Protein AF-A0A510UJC0-F1 (afdb_monomer)

Sequence (262 aa):
MSFSSSGVFESIWSYRDKVKHSLMNKYAKHLGIGLQWTKEELEEAEFHGAVLEGFGKSAWQMYEIAKARIDYIGWELCVDGSPLEGDETYGFEFNGVRYLSVQACIDHHVKALSLDKLLLETIVELVGSDRLAYGLRIAELNRDISNKERNAIIDEIQKQEQDRVDILEESQLENNDVVLPLVSIVMPEATVQPEAIEWAIEHQCADLETLMHMEDAFFDAFEHLGGPTAFALFDGLQWYLTARQDPKWREEKDLNDEFWYE

Organism: Aliivibrio fischeri (NCBI:txid668)

Solvent-accessible surface area (backbone atoms only — not comparable to full-atom values): 15212 Å² total; per-residue (Å²): 134,85,80,81,90,72,91,71,92,72,45,75,57,56,50,51,51,51,52,42,51,51,44,46,62,73,33,16,58,36,47,24,46,66,74,75,41,56,69,64,59,39,70,70,47,87,49,76,55,80,70,42,39,53,41,51,76,38,47,60,61,46,20,53,55,37,47,58,67,52,68,58,79,76,82,86,52,60,60,97,84,41,75,58,83,75,80,82,82,81,58,31,77,55,95,94,41,80,29,83,30,67,66,53,45,51,54,35,48,26,57,19,70,57,35,42,57,68,60,35,54,53,41,26,70,74,67,32,74,92,40,38,70,59,28,49,52,54,25,66,78,46,48,89,61,52,75,68,54,48,50,52,53,51,53,51,52,52,49,54,54,49,55,52,50,51,51,51,55,50,52,53,50,59,71,47,68,76,65,68,94,54,66,65,50,81,50,99,90,41,55,26,48,35,71,47,51,49,51,29,52,78,67,69,42,78,38,54,70,54,45,66,75,38,44,68,63,49,50,64,75,35,50,89,69,36,70,76,51,39,52,47,38,51,52,10,39,48,54,48,34,54,50,54,70,39,69,68,46,34,77,75,68,44,91,50,59,80,68,73,76,118

Nearest PDB structures (foldseek):
  7ew4-assembly1_R  TM=2.502E-01  e=4.751E+00  Homo sapiens
  8fhc-assembly1_A  TM=1.468E-01  e=8.538E+00  gamma proteobacterium HdN1

Radius of gyration: 31.19 Å; Cα contacts (8 Å, |Δi|>4): 208; chains: 1; bounding box: 77×59×70 Å

Mean predicted aligned error: 15.0 Å

pLDDT: mean 86.31, std 12.71, range [29.89, 97.56]

Secondary structure (DSSP, 8-state):
------S----HHHHHHHHHHHHHHHHHHHHHHHHH--HHHHHH----SHHHHHHHHHHHHHHHHHHHHHSPPPPPPEETTEEPPP---S-EEETTEEESSHHHHHHHHHHHHT--HHHHHHHHHHH-GGGHHHHHHHHHH-TT--HHHHHHHHHHHHHHHHHHHHHHHHHHHHHTTT------EE-SS-EE-HHHHHHHHHTT--SHHHHHHTHHHHHHHTGGG-HHHHHHHHHHHHHHHHHHTSHHHHHHH-TTGGGG--

Structure (mmCIF, N/CA/C/O backbone):
data_AF-A0A510UJC0-F1
#
_entry.id   AF-A0A510UJC0-F1
#
loop_
_atom_site.group_PDB
_atom_site.id
_atom_site.type_symbol
_atom_site.label_atom_id
_atom_site.label_alt_id
_atom_site.label_comp_id
_atom_site.label_asym_id
_atom_site.label_entity_id
_atom_site.label_seq_id
_atom_site.pdbx_PDB_ins_code
_atom_site.Cartn_x
_atom_site.Cartn_y
_atom_site.Cartn_z
_atom_site.occupancy
_atom_site.B_iso_or_equiv
_atom_site.auth_seq_id
_atom_site.auth_comp_id
_atom_site.auth_asym_id
_atom_site.auth_atom_id
_atom_site.pdbx_PDB_model_num
ATOM 1 N N . MET A 1 1 ? 28.550 -29.612 -8.635 1.00 34.97 1 MET A N 1
ATOM 2 C CA . MET A 1 1 ? 27.964 -28.369 -8.093 1.00 34.97 1 MET A CA 1
ATOM 3 C C . MET A 1 1 ? 27.029 -28.791 -6.979 1.00 34.97 1 MET A C 1
ATOM 5 O O . MET A 1 1 ? 26.127 -29.570 -7.246 1.00 34.97 1 MET A O 1
ATOM 9 N N . SER A 1 2 ? 27.333 -28.417 -5.738 1.00 29.89 2 SER A N 1
ATOM 10 C CA . SER A 1 2 ? 26.523 -28.782 -4.574 1.00 29.89 2 SER A CA 1
ATOM 11 C C . SER A 1 2 ? 25.448 -27.720 -4.399 1.00 29.89 2 SER A C 1
ATOM 13 O O . SER A 1 2 ? 25.777 -26.579 -4.085 1.00 29.89 2 SER A O 1
ATOM 15 N N . PHE A 1 3 ? 24.188 -28.076 -4.637 1.00 38.97 3 PHE A N 1
ATOM 16 C CA . PHE A 1 3 ? 23.058 -27.240 -4.250 1.00 38.97 3 PHE A CA 1
ATOM 17 C C . PHE A 1 3 ? 22.841 -27.443 -2.751 1.00 38.97 3 PHE A C 1
ATOM 19 O O . PHE A 1 3 ? 22.411 -28.512 -2.323 1.00 38.97 3 PHE A O 1
ATOM 26 N N . SER A 1 4 ? 23.225 -26.456 -1.943 1.00 41.88 4 SER A N 1
ATOM 27 C CA . SER A 1 4 ? 22.969 -26.472 -0.503 1.00 41.88 4 SER A CA 1
ATOM 28 C C . SER A 1 4 ? 21.461 -26.423 -0.256 1.00 41.88 4 SER A C 1
ATOM 30 O O . SER A 1 4 ? 20.805 -25.441 -0.596 1.00 41.88 4 SER A O 1
ATOM 32 N N . SER A 1 5 ? 20.921 -27.497 0.318 1.00 49.41 5 SER A N 1
ATOM 33 C CA . SER A 1 5 ? 19.529 -27.600 0.742 1.00 49.41 5 SER A CA 1
ATOM 34 C C . SER A 1 5 ? 19.322 -26.845 2.056 1.00 49.41 5 SER A C 1
ATOM 36 O O . SER A 1 5 ? 19.546 -27.391 3.137 1.00 49.41 5 SER A O 1
ATOM 38 N N . SER A 1 6 ? 18.870 -25.601 1.960 1.00 43.28 6 SER A N 1
ATOM 39 C CA . SER A 1 6 ? 18.252 -24.884 3.076 1.00 43.28 6 SER A CA 1
ATOM 40 C C . SER A 1 6 ? 16.809 -24.607 2.670 1.00 43.28 6 SER A C 1
ATOM 42 O O . SER A 1 6 ? 16.561 -23.898 1.699 1.00 43.28 6 SER A O 1
ATOM 44 N N . GLY A 1 7 ? 15.879 -25.295 3.331 1.00 46.31 7 GLY A N 1
ATOM 45 C CA . GLY A 1 7 ? 14.505 -25.482 2.882 1.00 46.31 7 GLY A CA 1
ATOM 46 C C . GLY A 1 7 ? 13.651 -24.217 2.856 1.00 46.31 7 GLY A C 1
ATOM 47 O O . GLY A 1 7 ? 13.444 -23.590 3.884 1.00 46.31 7 GLY A O 1
ATOM 48 N N . VAL A 1 8 ? 13.104 -23.938 1.676 1.00 45.00 8 VAL A N 1
ATOM 49 C CA . VAL A 1 8 ? 11.668 -23.863 1.358 1.00 45.00 8 VAL A CA 1
ATOM 50 C C . VAL A 1 8 ? 11.586 -24.443 -0.057 1.00 45.00 8 VAL A C 1
ATOM 52 O O . VAL A 1 8 ? 12.421 -24.099 -0.893 1.00 45.00 8 VAL A O 1
ATOM 55 N N . PHE A 1 9 ? 10.680 -25.382 -0.343 1.00 47.25 9 PHE A N 1
ATOM 56 C CA . PHE A 1 9 ? 10.499 -25.844 -1.723 1.00 47.25 9 PHE A CA 1
ATOM 57 C C . PHE A 1 9 ? 9.919 -24.685 -2.543 1.00 47.25 9 PHE A C 1
ATOM 59 O O . PHE A 1 9 ? 8.714 -24.461 -2.554 1.00 47.25 9 PHE A O 1
ATOM 66 N N . GLU A 1 10 ? 10.787 -23.914 -3.193 1.00 69.81 10 GLU A N 1
ATOM 67 C CA . GLU A 1 10 ? 10.382 -22.904 -4.165 1.00 69.81 10 GLU A CA 1
ATOM 68 C C . GLU A 1 10 ? 9.822 -23.641 -5.380 1.00 69.81 10 GLU A C 1
ATOM 70 O O . GLU A 1 10 ? 10.555 -24.312 -6.109 1.00 69.81 10 GLU A O 1
ATOM 75 N N . SER A 1 11 ? 8.503 -23.579 -5.568 1.00 79.75 11 SER A N 1
ATOM 76 C CA . SER A 1 11 ? 7.864 -24.129 -6.761 1.00 79.75 11 SER A CA 1
ATOM 77 C C . SER A 1 11 ? 8.406 -23.431 -8.016 1.00 79.75 11 SER A C 1
ATOM 79 O O . SER A 1 11 ? 8.873 -22.289 -7.968 1.00 79.75 11 SER A O 1
ATOM 81 N N . ILE A 1 12 ? 8.314 -24.088 -9.175 1.00 81.44 12 ILE A N 1
ATOM 82 C CA . ILE A 1 12 ? 8.678 -23.457 -10.457 1.00 81.44 12 ILE A CA 1
ATOM 83 C C . ILE A 1 12 ? 7.868 -22.172 -10.718 1.00 81.44 12 ILE A C 1
ATOM 85 O O . ILE A 1 12 ? 8.364 -21.235 -11.345 1.00 81.44 12 ILE A O 1
ATOM 89 N N . TRP A 1 13 ? 6.663 -22.089 -10.152 1.00 81.69 13 TRP A N 1
ATOM 90 C CA . TRP A 1 13 ? 5.803 -20.906 -10.154 1.00 81.69 13 TRP A CA 1
ATOM 91 C C . TRP A 1 13 ? 6.344 -19.789 -9.265 1.00 81.69 13 TRP A C 1
ATOM 93 O O . TRP A 1 13 ? 6.501 -18.669 -9.744 1.00 81.69 13 TRP A O 1
ATOM 103 N N . SER A 1 14 ? 6.798 -20.111 -8.051 1.00 79.00 14 SER A N 1
ATOM 104 C CA . SER A 1 14 ? 7.518 -19.158 -7.199 1.00 79.00 14 SER A CA 1
ATOM 105 C C . SER A 1 14 ? 8.773 -18.610 -7.893 1.00 79.00 14 SER A C 1
ATOM 107 O O . SER A 1 14 ? 9.061 -17.415 -7.820 1.00 79.00 14 SER A O 1
ATOM 109 N N . TYR A 1 15 ? 9.500 -19.449 -8.641 1.00 84.00 15 TYR A N 1
ATOM 110 C CA . TYR A 1 15 ? 10.648 -18.989 -9.425 1.00 84.00 15 TYR A CA 1
ATOM 111 C C . TYR A 1 15 ? 10.243 -18.032 -10.557 1.00 84.00 15 TYR A C 1
ATOM 113 O O . TYR A 1 15 ? 10.906 -17.014 -10.767 1.00 84.00 15 TYR A O 1
ATOM 121 N N . ARG A 1 16 ? 9.134 -18.307 -11.259 1.00 82.94 16 ARG A N 1
ATOM 122 C CA . ARG A 1 16 ? 8.569 -17.405 -12.279 1.00 82.94 16 ARG A CA 1
ATOM 123 C C . ARG A 1 16 ? 8.247 -16.033 -11.684 1.00 82.94 16 ARG A C 1
ATOM 125 O O . ARG A 1 16 ? 8.650 -15.016 -12.251 1.00 82.94 16 ARG A O 1
ATOM 132 N N . ASP A 1 17 ? 7.614 -15.999 -10.517 1.00 82.25 17 ASP A N 1
ATOM 133 C CA . ASP A 1 17 ? 7.259 -14.748 -9.842 1.00 82.25 17 ASP A CA 1
ATOM 134 C C . ASP A 1 17 ? 8.501 -13.979 -9.382 1.00 82.25 17 ASP A C 1
ATOM 136 O O . ASP A 1 17 ? 8.583 -12.759 -9.540 1.00 82.25 17 ASP A O 1
ATOM 140 N N . LYS A 1 18 ? 9.533 -14.684 -8.903 1.00 85.44 18 LYS A N 1
ATOM 141 C CA . LYS A 1 18 ? 10.835 -14.081 -8.580 1.00 85.44 18 LYS A CA 1
ATOM 142 C C . LYS A 1 18 ? 11.526 -13.476 -9.794 1.00 85.44 18 LYS A C 1
ATOM 144 O O . LYS A 1 18 ? 12.131 -12.407 -9.674 1.00 85.44 18 LYS A O 1
ATOM 149 N N . VAL A 1 19 ? 11.451 -14.126 -10.957 1.00 88.81 19 VAL A N 1
ATOM 150 C CA . VAL A 1 19 ? 11.990 -13.582 -12.214 1.00 88.81 19 VAL A CA 1
ATOM 151 C C . VAL A 1 19 ? 11.233 -12.314 -12.594 1.00 88.81 19 VAL A C 1
ATOM 153 O O . VAL A 1 19 ? 11.868 -11.288 -12.849 1.00 88.81 19 VAL A O 1
ATOM 156 N N . LYS A 1 20 ? 9.896 -12.344 -12.559 1.00 88.50 20 LYS A N 1
ATOM 157 C CA . LYS A 1 20 ? 9.059 -11.175 -12.856 1.00 88.50 20 LYS A CA 1
ATOM 158 C C . LYS A 1 20 ? 9.359 -10.013 -11.910 1.00 88.50 20 LYS A C 1
ATOM 160 O O . LYS A 1 20 ? 9.651 -8.912 -12.370 1.00 88.50 20 LYS A O 1
ATOM 165 N N . HIS A 1 21 ? 9.427 -10.272 -10.607 1.00 88.81 21 HIS A N 1
ATOM 166 C CA . HIS A 1 21 ? 9.802 -9.268 -9.614 1.00 88.81 21 HIS A CA 1
ATOM 167 C C . HIS A 1 21 ? 11.222 -8.719 -9.835 1.00 88.81 21 HIS A C 1
ATOM 169 O O . HIS A 1 21 ? 11.453 -7.512 -9.762 1.00 88.81 21 HIS A O 1
ATOM 175 N N . SER A 1 22 ? 12.181 -9.579 -10.183 1.00 90.69 22 SER A N 1
ATOM 176 C CA . SER A 1 22 ? 13.547 -9.150 -10.506 1.00 90.69 22 SER A CA 1
ATOM 177 C C . SER A 1 22 ? 13.586 -8.234 -11.733 1.00 90.69 22 SER A C 1
ATOM 179 O O . SER A 1 22 ? 14.343 -7.260 -11.753 1.00 90.69 22 SER A O 1
ATOM 181 N N . LEU A 1 23 ? 12.754 -8.504 -12.744 1.00 93.00 23 LEU A N 1
ATOM 182 C CA . LEU A 1 23 ? 12.605 -7.645 -13.920 1.00 93.00 23 LEU A CA 1
ATOM 183 C C . LEU A 1 23 ? 11.963 -6.303 -13.557 1.00 93.00 23 LEU A C 1
ATOM 185 O O . LEU A 1 23 ? 12.488 -5.267 -13.968 1.00 93.00 23 LEU A O 1
ATOM 189 N N . MET A 1 24 ? 10.910 -6.303 -12.735 1.00 92.12 24 MET A N 1
ATOM 190 C CA . MET A 1 24 ? 10.292 -5.078 -12.210 1.00 92.12 24 MET A CA 1
ATOM 191 C C . MET A 1 24 ? 11.319 -4.213 -11.484 1.00 92.12 24 MET A C 1
ATOM 193 O O . MET A 1 24 ? 11.506 -3.050 -11.829 1.00 92.12 24 MET A O 1
ATOM 197 N N . ASN A 1 25 ? 12.093 -4.794 -10.567 1.00 91.69 25 ASN A N 1
ATOM 198 C CA . ASN A 1 25 ? 13.145 -4.069 -9.858 1.00 91.69 25 ASN A CA 1
ATOM 199 C C . ASN A 1 25 ? 14.244 -3.562 -10.796 1.00 91.69 25 ASN A C 1
ATOM 201 O O . ASN A 1 25 ? 14.755 -2.454 -10.610 1.00 91.69 25 ASN A O 1
ATOM 205 N N . LYS A 1 26 ? 14.641 -4.349 -11.802 1.00 94.38 26 LYS A N 1
ATOM 206 C CA . LYS A 1 26 ? 15.657 -3.949 -12.785 1.00 94.38 26 LYS A CA 1
ATOM 207 C C . LYS A 1 26 ? 15.200 -2.757 -13.624 1.00 94.38 26 LYS A C 1
ATOM 209 O O . LYS A 1 26 ? 16.004 -1.862 -13.874 1.00 94.38 26 LYS A O 1
ATOM 214 N N . TYR A 1 27 ? 13.936 -2.741 -14.037 1.00 95.50 27 TYR A N 1
ATOM 215 C CA . TYR A 1 27 ? 13.375 -1.724 -14.927 1.00 95.50 27 TYR A CA 1
ATOM 216 C C . TYR A 1 27 ? 12.536 -0.655 -14.221 1.00 95.50 27 TYR A C 1
ATOM 218 O O . TYR A 1 27 ? 11.985 0.204 -14.901 1.00 95.50 27 TYR A O 1
ATOM 226 N N . ALA A 1 28 ? 12.503 -0.644 -12.885 1.00 95.00 28 ALA A N 1
ATOM 227 C CA . ALA A 1 28 ? 11.670 0.248 -12.078 1.00 95.00 28 ALA A CA 1
ATOM 228 C C . ALA A 1 28 ? 11.738 1.719 -12.517 1.00 95.00 28 ALA A C 1
ATOM 230 O O . ALA A 1 28 ? 10.709 2.362 -12.649 1.00 95.00 28 ALA A O 1
ATOM 231 N N . LYS A 1 29 ? 12.929 2.252 -12.826 1.00 94.19 29 LYS A N 1
ATOM 232 C CA . LYS A 1 29 ? 13.077 3.643 -13.298 1.00 94.19 29 LYS A CA 1
ATOM 233 C C . LYS A 1 29 ? 12.395 3.904 -14.643 1.00 94.19 29 LYS A C 1
ATOM 235 O O . LYS A 1 29 ? 11.809 4.960 -14.823 1.00 94.19 29 LYS A O 1
ATOM 240 N N . HIS A 1 30 ? 12.457 2.958 -15.578 1.00 95.19 30 HIS A N 1
ATOM 241 C CA . HIS A 1 30 ? 11.772 3.096 -16.865 1.00 95.19 30 HIS A CA 1
ATOM 242 C C . HIS A 1 30 ? 10.264 2.890 -16.714 1.00 95.19 30 HIS A C 1
ATOM 244 O O . HIS A 1 30 ? 9.495 3.566 -17.379 1.00 95.19 30 HIS A O 1
ATOM 250 N N . LEU A 1 31 ? 9.835 1.998 -15.816 1.00 94.25 31 LEU A N 1
ATOM 251 C CA . LEU A 1 31 ? 8.421 1.843 -15.472 1.00 94.25 31 LEU A CA 1
ATOM 252 C C . LEU A 1 31 ? 7.846 3.080 -14.781 1.00 94.25 31 LEU A C 1
ATOM 254 O O . LEU A 1 31 ? 6.707 3.445 -15.049 1.00 94.25 31 LEU A O 1
ATOM 258 N N . GLY A 1 32 ? 8.651 3.751 -13.954 1.00 92.31 32 GLY A N 1
ATOM 259 C CA . GLY A 1 32 ? 8.294 5.001 -13.289 1.00 92.31 32 GLY A CA 1
ATOM 260 C C . GLY A 1 32 ? 7.906 6.117 -14.254 1.00 92.31 32 GLY A C 1
ATOM 261 O O . GLY A 1 32 ? 7.084 6.949 -13.897 1.00 92.31 32 GLY A O 1
ATOM 262 N N . ILE A 1 33 ? 8.401 6.085 -15.496 1.00 93.75 33 ILE A N 1
ATOM 263 C CA . ILE A 1 33 ? 7.992 7.026 -16.547 1.00 93.75 33 ILE A CA 1
ATOM 264 C C . ILE A 1 33 ? 6.479 6.941 -16.767 1.00 93.75 33 ILE A C 1
ATOM 266 O O . ILE A 1 33 ? 5.812 7.962 -16.690 1.00 93.75 33 ILE A O 1
ATOM 270 N N . GLY A 1 34 ? 5.925 5.737 -16.940 1.00 90.88 34 GLY A N 1
ATOM 271 C CA . GLY A 1 34 ? 4.482 5.551 -17.131 1.00 90.88 34 GLY A CA 1
ATOM 272 C C . GLY A 1 34 ? 3.642 5.700 -15.859 1.00 90.88 34 GLY A C 1
ATOM 273 O O . GLY A 1 34 ? 2.420 5.680 -15.944 1.00 90.88 34 GLY A O 1
ATOM 274 N N . LEU A 1 35 ? 4.271 5.827 -14.685 1.00 90.38 35 LEU A N 1
ATOM 275 C CA . LEU A 1 35 ? 3.584 6.238 -13.454 1.00 90.38 35 LEU A CA 1
ATOM 276 C C . LEU A 1 35 ? 3.482 7.765 -13.337 1.00 90.38 35 LEU A C 1
ATOM 278 O O . LEU A 1 35 ? 2.615 8.261 -12.630 1.00 90.38 35 LEU A O 1
ATOM 282 N N . GLN A 1 36 ? 4.392 8.499 -13.978 1.00 89.06 36 GLN A N 1
ATOM 283 C CA . GLN A 1 36 ? 4.505 9.954 -13.858 1.00 89.06 36 GLN A CA 1
ATOM 284 C C . GLN A 1 36 ? 3.963 10.701 -15.074 1.00 89.06 36 GLN A C 1
ATOM 286 O O . GLN A 1 36 ? 3.627 11.873 -14.946 1.00 89.06 36 GLN A O 1
ATOM 291 N N . TRP A 1 37 ? 3.926 10.043 -16.229 1.00 90.88 37 TRP A N 1
ATOM 292 C CA . TRP A 1 37 ? 3.593 10.654 -17.502 1.00 90.88 37 TRP A CA 1
ATOM 293 C C . TRP A 1 37 ? 2.765 9.713 -18.367 1.00 90.88 37 TRP A C 1
ATOM 295 O O . TRP A 1 37 ? 3.035 8.512 -18.463 1.00 90.88 37 TRP A O 1
ATOM 305 N N . THR A 1 38 ? 1.819 10.296 -19.083 1.00 91.69 38 THR A N 1
ATOM 306 C CA . THR A 1 38 ? 1.253 9.729 -20.304 1.00 91.69 38 THR A CA 1
ATOM 307 C C . THR A 1 38 ? 2.186 9.969 -21.492 1.00 91.69 38 THR A C 1
ATOM 309 O O . THR A 1 38 ? 3.155 10.734 -21.420 1.00 91.69 38 THR A O 1
ATOM 312 N N . LYS A 1 39 ? 1.907 9.295 -22.611 1.00 91.94 39 LYS A N 1
ATOM 313 C CA . LYS A 1 39 ? 2.663 9.499 -23.848 1.00 91.94 39 LYS A CA 1
ATOM 314 C C . LYS A 1 39 ? 2.498 10.933 -24.347 1.00 91.94 39 LYS A C 1
ATOM 316 O O . LYS A 1 39 ? 3.478 11.572 -24.712 1.00 91.94 39 LYS A O 1
ATOM 321 N N . GLU A 1 40 ? 1.263 11.415 -24.323 1.00 89.81 40 GLU A N 1
ATOM 322 C CA . GLU A 1 40 ? 0.861 12.736 -24.786 1.00 89.81 40 GLU A CA 1
ATOM 323 C C . GLU A 1 40 ? 1.533 13.830 -23.948 1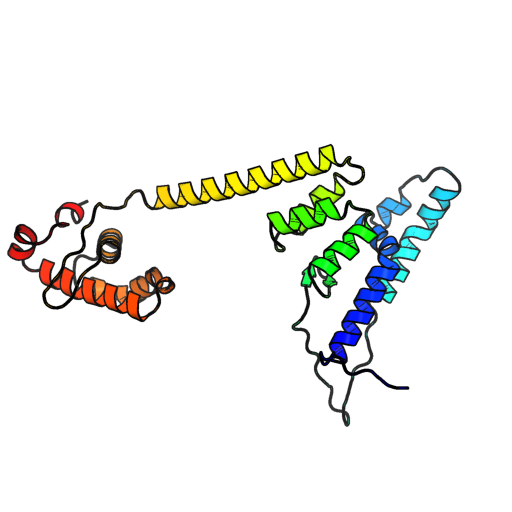.00 89.81 40 GLU A C 1
ATOM 325 O O . GLU A 1 40 ? 2.173 14.717 -24.505 1.00 89.81 40 GLU A O 1
ATOM 330 N N . GLU A 1 41 ? 1.505 13.713 -22.614 1.00 90.06 41 GLU A N 1
ATOM 331 C CA . GLU A 1 41 ? 2.173 14.672 -21.719 1.00 90.06 41 GLU A CA 1
ATOM 332 C C . GLU A 1 41 ? 3.689 14.745 -21.957 1.00 90.06 41 GLU A C 1
ATOM 334 O O . GLU A 1 41 ? 4.272 15.821 -21.853 1.00 90.06 41 GLU A O 1
ATOM 339 N N . LEU A 1 42 ? 4.347 13.626 -22.289 1.00 88.62 42 LEU A N 1
ATOM 340 C CA . LEU A 1 42 ? 5.778 13.617 -22.623 1.00 88.62 42 LEU A CA 1
ATOM 341 C C . LEU A 1 42 ? 6.082 14.245 -23.983 1.00 88.62 42 LEU A C 1
ATOM 343 O O . LEU A 1 42 ? 7.129 14.876 -24.129 1.00 88.62 42 LEU A O 1
ATOM 347 N N . GLU A 1 43 ? 5.214 14.040 -24.973 1.00 85.88 43 GLU A N 1
ATOM 348 C CA . GLU A 1 43 ? 5.364 14.610 -26.316 1.00 85.88 43 GLU A CA 1
ATOM 349 C C . GLU A 1 43 ? 5.126 16.126 -26.316 1.00 85.88 43 GLU A C 1
ATOM 351 O O . GLU A 1 43 ? 5.803 16.855 -27.043 1.00 85.88 43 GLU A O 1
ATOM 356 N N . GLU A 1 44 ? 4.204 16.601 -25.477 1.00 86.12 44 GLU A N 1
ATOM 357 C CA . GLU A 1 44 ? 3.885 18.023 -25.310 1.00 86.12 44 GLU A CA 1
ATOM 358 C C . GLU A 1 44 ? 4.839 18.751 -24.349 1.00 86.12 44 GLU A C 1
ATOM 360 O O . GLU A 1 44 ? 4.928 19.981 -24.370 1.00 86.12 44 GLU A O 1
ATOM 365 N N . ALA A 1 45 ? 5.579 18.020 -23.512 1.00 84.19 45 ALA A N 1
ATOM 366 C CA . ALA A 1 45 ? 6.536 18.610 -22.588 1.00 84.19 45 ALA A CA 1
ATOM 367 C C . ALA A 1 45 ? 7.736 19.233 -23.328 1.00 84.19 45 ALA A C 1
ATOM 369 O O . ALA A 1 45 ? 8.591 18.550 -23.898 1.00 84.19 45 ALA A O 1
ATOM 370 N N . GLU A 1 46 ? 7.858 20.561 -23.256 1.00 78.75 46 GLU A N 1
ATOM 371 C CA . GLU A 1 46 ? 9.010 21.287 -23.796 1.00 78.75 46 GLU A CA 1
ATOM 372 C C . GLU A 1 46 ? 10.244 21.137 -22.893 1.00 78.75 46 GLU A C 1
ATOM 374 O O . GLU A 1 46 ? 10.565 21.965 -22.030 1.00 78.75 46 GLU A O 1
ATOM 379 N N . PHE A 1 47 ? 10.985 20.058 -23.112 1.00 80.06 47 PHE A N 1
ATOM 380 C CA . PHE A 1 47 ? 12.259 19.822 -22.451 1.00 80.06 47 PHE A CA 1
ATOM 381 C C . PHE A 1 47 ? 13.379 20.671 -23.068 1.00 80.06 47 PHE A C 1
ATOM 383 O O . PHE A 1 47 ? 13.787 20.467 -24.211 1.00 80.06 47 PHE A O 1
ATOM 390 N N . HIS A 1 48 ? 13.927 21.604 -22.290 1.00 70.81 48 HIS A N 1
ATOM 391 C CA . HIS A 1 48 ? 14.980 22.508 -22.748 1.00 70.81 48 HIS A CA 1
ATOM 392 C C . HIS A 1 48 ? 16.381 21.993 -22.376 1.00 70.81 48 HIS A C 1
ATOM 394 O O . HIS A 1 48 ? 16.666 21.692 -21.219 1.00 70.81 48 HIS A O 1
ATOM 400 N N . GLY A 1 49 ? 17.290 21.953 -23.353 1.00 71.25 49 GLY A N 1
ATOM 401 C CA . GLY A 1 49 ? 18.684 21.534 -23.171 1.00 71.25 49 GLY A CA 1
ATOM 402 C C . GLY A 1 49 ? 18.947 20.086 -23.600 1.00 71.25 49 GLY A C 1
ATOM 403 O O . GLY A 1 49 ? 18.094 19.214 -23.471 1.00 71.25 49 GLY A O 1
ATOM 404 N N . ALA A 1 50 ? 20.162 19.823 -24.095 1.00 67.50 50 ALA A N 1
ATOM 405 C CA . ALA A 1 50 ? 20.506 18.591 -24.820 1.00 67.50 50 ALA A CA 1
ATOM 406 C C . ALA A 1 50 ? 20.213 17.278 -24.062 1.00 67.50 50 ALA A C 1
ATOM 408 O O . ALA A 1 50 ? 19.920 16.260 -24.683 1.00 67.50 50 ALA A O 1
ATOM 409 N N . VAL A 1 51 ? 20.288 17.291 -22.726 1.00 65.25 51 VAL A N 1
ATOM 410 C CA . VAL A 1 51 ? 20.013 16.112 -21.885 1.00 65.25 51 VAL A CA 1
ATOM 411 C C . VAL A 1 51 ? 18.510 15.867 -21.726 1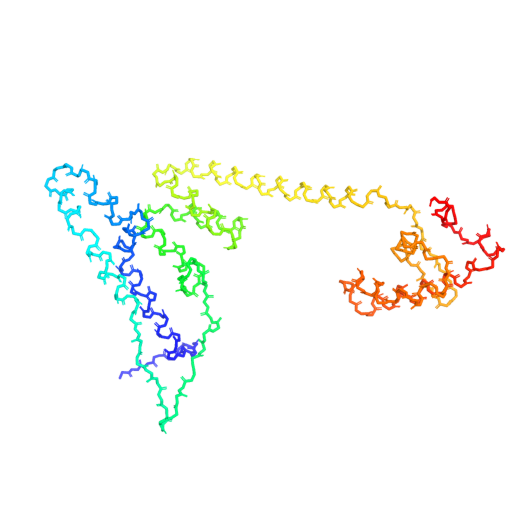.00 65.25 51 VAL A C 1
ATOM 413 O O . VAL A 1 51 ? 18.064 14.727 -21.826 1.00 65.25 51 VAL A O 1
ATOM 416 N N . LEU A 1 52 ? 17.723 16.924 -21.512 1.00 76.25 52 LEU A N 1
ATOM 417 C CA . LEU A 1 52 ? 16.280 16.812 -21.297 1.00 76.25 52 LEU A CA 1
ATOM 418 C C . LEU A 1 52 ? 15.541 16.568 -22.622 1.00 76.25 52 LEU A C 1
ATOM 420 O O . LEU A 1 52 ? 14.594 15.789 -22.667 1.00 76.25 52 LEU A O 1
ATOM 424 N N . GLU A 1 53 ? 16.026 17.138 -23.726 1.00 75.88 53 GLU A N 1
ATOM 425 C CA . GLU A 1 53 ? 15.472 16.892 -25.062 1.00 75.88 53 GLU A CA 1
ATOM 426 C C . GLU A 1 53 ? 15.652 15.422 -25.494 1.00 75.88 53 GLU A C 1
ATOM 428 O O . GLU A 1 53 ? 14.771 14.822 -26.113 1.00 75.88 53 GLU A O 1
ATOM 433 N N . GLY A 1 54 ? 16.785 14.807 -25.132 1.00 77.94 54 GLY A N 1
ATOM 434 C CA . GLY A 1 54 ? 17.022 13.377 -25.345 1.00 77.94 54 GLY A CA 1
ATOM 435 C C . GLY A 1 54 ? 16.088 12.486 -24.519 1.00 77.94 54 GLY A C 1
ATOM 436 O O . GLY A 1 54 ? 15.641 11.446 -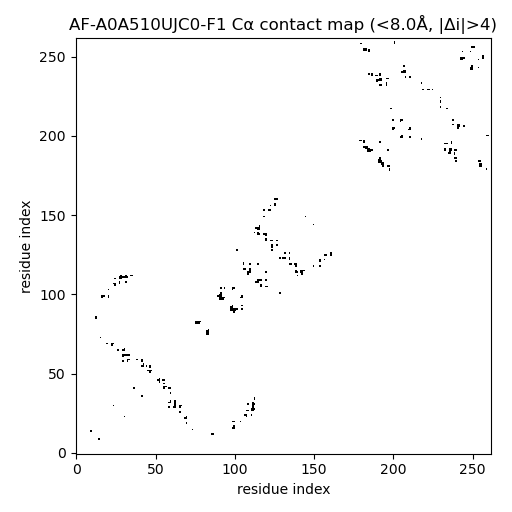25.012 1.00 77.94 54 GLY A O 1
ATOM 437 N N . PHE A 1 55 ? 15.753 12.910 -23.295 1.00 83.69 55 PHE A N 1
ATOM 438 C CA . PHE A 1 55 ? 14.756 12.239 -22.462 1.00 83.69 55 PHE A CA 1
ATOM 439 C C . PHE A 1 55 ? 13.374 12.274 -23.123 1.00 83.69 55 PHE A C 1
ATOM 441 O O . PHE A 1 55 ? 12.835 11.205 -23.389 1.00 83.69 55 PHE A O 1
ATOM 448 N N . GLY A 1 56 ? 12.851 13.446 -23.501 1.00 80.69 56 GLY A N 1
ATOM 449 C CA . GLY A 1 56 ? 11.525 13.556 -24.133 1.00 80.69 56 GLY A CA 1
ATOM 450 C C . GLY A 1 56 ? 11.352 12.663 -25.370 1.00 80.69 56 GLY A C 1
ATOM 451 O O . GLY A 1 56 ? 10.332 12.002 -25.533 1.00 80.69 56 GLY A O 1
ATOM 452 N N . LYS A 1 57 ? 12.398 12.534 -26.198 1.00 81.62 57 LYS A N 1
ATOM 453 C CA . LYS A 1 57 ? 12.371 11.703 -27.419 1.00 81.62 57 LYS A CA 1
ATOM 454 C C . LYS A 1 57 ? 12.377 10.192 -27.172 1.00 81.62 57 LYS A C 1
ATOM 456 O O . LYS A 1 57 ? 11.950 9.441 -28.045 1.00 81.62 57 LYS A O 1
ATOM 461 N N . SER A 1 58 ? 12.925 9.729 -26.047 1.00 88.62 58 SER A N 1
ATOM 462 C CA . SER A 1 58 ? 13.205 8.299 -25.822 1.00 88.62 58 SER A CA 1
ATOM 463 C C . SER A 1 58 ? 12.525 7.706 -24.590 1.00 88.62 58 SER A C 1
ATOM 465 O O . SER A 1 58 ? 12.375 6.487 -24.518 1.00 88.62 58 SER A O 1
ATOM 467 N N . ALA A 1 59 ? 12.063 8.536 -23.652 1.00 92.31 59 ALA A N 1
ATOM 468 C CA . ALA A 1 59 ? 11.481 8.119 -22.381 1.00 92.31 59 ALA A CA 1
ATOM 469 C C . ALA A 1 59 ? 10.317 7.141 -22.572 1.00 92.31 59 ALA A C 1
ATOM 471 O O . ALA A 1 59 ? 10.326 6.051 -21.995 1.00 92.31 59 ALA A O 1
ATOM 472 N N . TRP A 1 60 ? 9.360 7.481 -23.439 1.00 94.56 60 TRP A N 1
ATOM 473 C CA . TRP A 1 60 ? 8.207 6.618 -23.686 1.00 94.56 60 TRP A CA 1
ATOM 474 C C . TRP A 1 60 ? 8.602 5.275 -24.314 1.00 94.56 60 TRP A C 1
ATOM 476 O O . TRP A 1 60 ? 8.161 4.221 -23.864 1.00 94.56 60 TRP A O 1
ATOM 486 N N . GLN A 1 61 ? 9.521 5.280 -25.283 1.00 94.88 61 GLN A N 1
ATOM 487 C CA . GLN A 1 61 ? 10.030 4.040 -25.881 1.00 94.88 61 GLN A CA 1
ATOM 488 C C . GLN A 1 61 ? 10.742 3.160 -24.843 1.00 94.88 61 GLN A C 1
ATOM 490 O O . GLN A 1 61 ? 10.607 1.936 -24.849 1.00 94.88 61 GLN A O 1
ATOM 495 N N . MET A 1 62 ? 11.492 3.768 -23.920 1.00 94.56 62 MET A N 1
ATOM 496 C CA . MET A 1 62 ? 12.134 3.042 -22.824 1.00 94.56 62 MET A CA 1
ATOM 497 C C . MET A 1 62 ? 11.110 2.432 -21.860 1.00 94.56 62 MET A C 1
ATOM 499 O O . MET A 1 62 ? 11.313 1.295 -21.418 1.00 94.56 62 MET A O 1
ATOM 503 N N . TYR A 1 63 ? 10.019 3.148 -21.568 1.00 95.38 63 TYR A N 1
ATOM 504 C CA . TYR A 1 63 ? 8.880 2.630 -20.809 1.00 95.38 63 TYR A CA 1
ATOM 505 C C . TYR A 1 63 ? 8.232 1.431 -21.513 1.00 95.38 63 TYR A C 1
ATOM 507 O O . TYR A 1 63 ? 8.100 0.372 -20.902 1.00 95.38 63 TYR A O 1
ATOM 515 N N . GLU A 1 64 ? 7.912 1.540 -22.805 1.00 95.62 64 GLU A N 1
ATOM 516 C CA . GLU A 1 64 ? 7.291 0.456 -23.580 1.00 95.62 64 GLU A CA 1
ATOM 517 C C . GLU A 1 64 ? 8.171 -0.801 -23.615 1.00 95.62 64 GLU A C 1
ATOM 519 O O . GLU A 1 64 ? 7.688 -1.910 -23.383 1.00 95.62 64 GLU A O 1
ATOM 524 N N . ILE A 1 65 ? 9.484 -0.640 -23.819 1.00 95.56 65 ILE A N 1
ATOM 525 C CA . ILE A 1 65 ? 10.442 -1.755 -23.776 1.00 95.56 65 ILE A CA 1
ATOM 526 C C . ILE A 1 65 ? 10.473 -2.401 -22.385 1.00 95.56 65 ILE A C 1
ATOM 528 O O . ILE A 1 65 ? 10.558 -3.625 -22.270 1.00 95.56 65 ILE A O 1
ATOM 532 N N . ALA A 1 66 ? 10.457 -1.600 -21.318 1.00 95.19 66 ALA A N 1
ATOM 533 C CA . ALA A 1 66 ? 10.439 -2.106 -19.949 1.00 95.19 66 ALA A CA 1
ATOM 534 C C . ALA A 1 66 ? 9.148 -2.872 -19.640 1.00 95.19 66 ALA A C 1
ATOM 536 O O . ALA A 1 66 ? 9.218 -3.981 -19.108 1.00 95.19 66 ALA A O 1
ATOM 537 N N . LYS A 1 67 ? 7.998 -2.316 -20.031 1.00 93.25 67 LYS A N 1
ATOM 538 C CA . LYS A 1 67 ? 6.681 -2.934 -19.881 1.00 93.25 67 LYS A CA 1
ATOM 539 C C . LYS A 1 67 ? 6.610 -4.270 -20.618 1.00 93.25 67 LYS A C 1
ATOM 541 O O . LYS A 1 67 ? 6.358 -5.294 -19.993 1.00 93.25 67 LYS A O 1
ATOM 546 N N . ALA A 1 68 ? 6.995 -4.298 -21.895 1.00 93.69 68 ALA A N 1
ATOM 547 C CA . ALA A 1 68 ? 7.026 -5.521 -22.698 1.00 93.69 68 ALA A CA 1
ATOM 548 C C . ALA A 1 68 ? 7.917 -6.627 -22.099 1.00 93.69 68 ALA A C 1
ATOM 550 O O . ALA A 1 68 ? 7.633 -7.811 -22.255 1.00 93.69 68 ALA A O 1
ATOM 551 N N . ARG A 1 69 ? 9.001 -6.265 -21.398 1.00 92.44 69 ARG A N 1
ATOM 552 C CA . ARG A 1 69 ? 9.872 -7.241 -20.721 1.00 92.44 69 ARG A CA 1
ATOM 553 C C . ARG A 1 69 ? 9.241 -7.854 -19.477 1.00 92.44 69 ARG A C 1
ATOM 555 O O . ARG A 1 69 ? 9.616 -8.963 -19.116 1.00 92.44 69 ARG A O 1
ATOM 562 N N . ILE A 1 70 ? 8.350 -7.136 -18.805 1.00 90.00 70 ILE A N 1
ATOM 563 C CA . ILE A 1 70 ? 7.689 -7.591 -17.574 1.00 90.00 70 ILE A CA 1
ATOM 564 C C . ILE A 1 70 ? 6.404 -8.347 -17.895 1.00 90.00 70 ILE A C 1
ATOM 566 O O . ILE A 1 70 ? 6.097 -9.330 -17.222 1.00 90.00 70 ILE A O 1
ATOM 570 N N . ASP A 1 71 ? 5.727 -7.957 -18.971 1.00 88.94 71 ASP A N 1
ATOM 571 C CA . ASP A 1 71 ? 4.534 -8.619 -19.505 1.00 88.94 71 ASP A CA 1
ATOM 572 C C . ASP A 1 71 ? 4.869 -9.898 -20.295 1.00 88.94 71 ASP A C 1
ATOM 574 O O . AS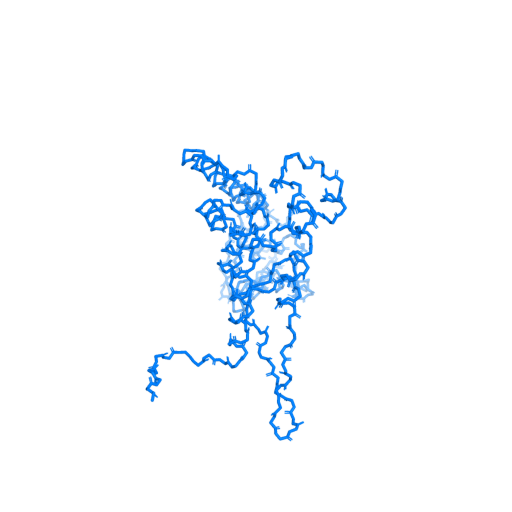P A 1 71 ? 4.056 -10.395 -21.074 1.00 88.94 71 ASP A O 1
ATOM 578 N N . TYR A 1 72 ? 6.070 -10.458 -20.112 1.00 87.25 72 TYR A N 1
ATOM 579 C CA . TYR A 1 72 ? 6.435 -11.712 -20.755 1.00 87.25 72 TYR A CA 1
ATOM 580 C C . TYR A 1 72 ? 5.509 -12.839 -20.279 1.00 87.25 72 TYR A C 1
ATOM 582 O O . TYR A 1 72 ? 5.228 -12.990 -19.087 1.00 87.25 72 TYR A O 1
ATOM 590 N N . ILE A 1 73 ? 5.077 -13.672 -21.221 1.00 83.38 73 ILE A N 1
ATOM 591 C CA . ILE A 1 73 ? 4.333 -14.894 -20.926 1.00 83.38 73 ILE A CA 1
ATOM 592 C C . ILE A 1 73 ? 5.338 -16.044 -20.970 1.00 83.38 73 ILE A C 1
ATOM 594 O O . ILE A 1 73 ? 6.041 -16.237 -21.965 1.00 83.38 73 ILE A O 1
ATOM 598 N N . GLY A 1 74 ? 5.468 -16.761 -19.852 1.00 79.75 74 GLY A N 1
ATOM 599 C CA . GLY A 1 74 ? 6.299 -17.962 -19.779 1.00 79.75 74 GLY A CA 1
ATOM 600 C C . GLY A 1 74 ? 5.752 -19.079 -20.669 1.00 79.75 74 GLY A C 1
ATOM 601 O O . GLY A 1 74 ? 4.599 -19.043 -21.088 1.00 79.75 74 GLY A O 1
ATOM 602 N N . TRP A 1 75 ? 6.571 -20.089 -20.954 1.00 86.06 75 TRP A N 1
ATOM 603 C CA . TRP A 1 75 ? 6.077 -21.278 -21.647 1.00 86.06 75 TRP A CA 1
ATOM 604 C C . TRP A 1 75 ? 5.118 -22.067 -20.756 1.00 86.06 75 TRP A C 1
ATOM 606 O O . TRP A 1 75 ? 5.358 -22.207 -19.555 1.00 86.06 75 TRP A O 1
ATOM 616 N N . GLU A 1 76 ? 4.050 -22.583 -21.362 1.00 85.50 76 GLU A N 1
ATOM 617 C CA . GLU A 1 76 ? 3.143 -23.521 -20.710 1.00 85.50 76 GLU A CA 1
ATOM 618 C C . GLU A 1 76 ? 3.926 -24.776 -20.311 1.00 85.50 76 GLU A C 1
ATOM 620 O O . GLU A 1 76 ? 4.703 -25.319 -21.105 1.00 85.50 76 GLU A O 1
ATOM 625 N N . LEU A 1 77 ? 3.779 -25.199 -19.056 1.00 86.19 77 LEU A N 1
ATOM 626 C CA . LEU A 1 77 ? 4.437 -26.404 -18.570 1.00 86.19 77 LEU A CA 1
ATOM 627 C C . LEU A 1 77 ? 3.469 -27.568 -18.685 1.00 86.19 77 LEU A C 1
ATOM 629 O O . LEU A 1 77 ? 2.355 -27.489 -18.180 1.00 86.19 77 LEU A O 1
ATOM 633 N N . CYS A 1 78 ? 3.922 -28.661 -19.292 1.00 89.94 78 CYS A N 1
ATOM 634 C CA . CYS A 1 78 ? 3.136 -29.879 -19.425 1.00 89.94 78 CYS A CA 1
ATOM 635 C C . CYS A 1 78 ? 3.955 -31.095 -18.984 1.00 89.94 78 CYS A C 1
ATOM 637 O O . CYS A 1 78 ? 5.161 -31.161 -19.233 1.00 89.94 78 CYS A O 1
ATOM 639 N N . VAL A 1 79 ? 3.289 -32.083 -18.390 1.00 91.06 79 VAL A N 1
ATOM 640 C CA . VAL A 1 79 ? 3.838 -33.424 -18.138 1.00 91.06 79 VAL A CA 1
ATOM 641 C C . VAL A 1 79 ? 3.037 -34.402 -18.983 1.00 91.06 79 VAL A C 1
ATOM 643 O O . VAL A 1 79 ? 1.814 -34.444 -18.890 1.00 91.06 79 VAL A O 1
ATOM 646 N N . ASP A 1 80 ? 3.718 -35.132 -19.867 1.00 92.69 80 ASP A N 1
ATOM 647 C CA . ASP A 1 80 ? 3.099 -36.088 -20.796 1.00 92.69 80 ASP A CA 1
ATOM 648 C C . ASP A 1 80 ? 1.938 -35.495 -21.624 1.00 92.69 80 ASP A C 1
ATOM 650 O O . ASP A 1 80 ? 0.939 -36.151 -21.908 1.00 92.69 80 ASP A O 1
ATOM 654 N N . GLY A 1 81 ? 2.063 -34.220 -22.008 1.00 89.75 81 GLY A N 1
ATOM 655 C CA . GLY A 1 81 ? 1.048 -33.496 -22.781 1.00 89.75 81 GLY A CA 1
ATOM 656 C C . GLY A 1 81 ? -0.137 -32.973 -21.963 1.00 89.75 81 GLY A C 1
ATOM 657 O O . GLY A 1 81 ? -1.005 -32.319 -22.532 1.00 89.75 81 GLY A O 1
ATOM 658 N N . SER A 1 82 ? -0.160 -33.208 -20.649 1.00 90.75 82 SER A N 1
ATOM 659 C CA . SER A 1 82 ? -1.149 -32.623 -19.740 1.00 90.75 82 SER A CA 1
ATOM 660 C C . SER A 1 82 ? -0.601 -31.331 -19.129 1.00 90.75 82 SER A C 1
ATOM 662 O O . SER A 1 82 ? 0.521 -31.360 -18.613 1.00 90.75 82 SER A O 1
ATOM 664 N N . PRO A 1 83 ? -1.339 -30.211 -19.176 1.00 89.50 83 PRO A N 1
ATOM 665 C CA . PRO A 1 83 ? -0.886 -28.950 -18.603 1.00 89.50 83 PRO A CA 1
ATOM 666 C C . PRO A 1 83 ? -0.743 -29.062 -17.082 1.00 89.50 83 PRO A C 1
ATOM 668 O O . PRO A 1 83 ? -1.563 -29.681 -16.403 1.00 89.50 83 PRO A O 1
ATOM 671 N N . LEU A 1 84 ? 0.325 -28.473 -16.550 1.00 87.31 84 LEU A N 1
ATOM 672 C CA . LEU A 1 84 ? 0.522 -28.289 -15.119 1.00 87.31 84 LEU A CA 1
ATOM 673 C C . LEU A 1 84 ? -0.119 -26.971 -14.700 1.00 87.31 84 LEU A C 1
ATOM 675 O O . LEU A 1 84 ? 0.276 -25.906 -15.178 1.00 87.31 84 LEU A O 1
ATOM 679 N N . GLU A 1 85 ? -1.062 -27.040 -13.767 1.00 80.69 85 GLU A N 1
ATOM 680 C CA . GLU A 1 85 ? -1.673 -25.840 -13.210 1.00 80.69 85 GLU A CA 1
ATOM 681 C C . GLU A 1 85 ? -0.723 -25.102 -12.255 1.00 80.69 85 GLU A C 1
ATOM 683 O O . GLU A 1 85 ? 0.084 -25.680 -11.512 1.00 80.69 85 GLU A O 1
ATOM 688 N N . GLY A 1 86 ? -0.804 -23.776 -12.350 1.00 70.88 86 GLY A N 1
ATOM 689 C CA . GLY A 1 86 ? -0.114 -22.810 -11.513 1.00 70.88 86 GLY A CA 1
ATOM 690 C C . GLY A 1 86 ? -0.768 -22.668 -10.150 1.00 70.88 86 GLY A C 1
ATOM 691 O O . GLY A 1 86 ? -1.987 -22.601 -10.070 1.00 70.88 86 GLY A O 1
ATOM 692 N N . ASP A 1 87 ? 0.034 -22.532 -9.095 1.00 68.06 87 ASP A N 1
ATOM 693 C CA . ASP A 1 87 ? -0.470 -21.937 -7.860 1.00 68.06 87 ASP A CA 1
ATOM 694 C C . ASP A 1 87 ? -0.368 -20.413 -7.991 1.00 68.06 87 ASP A C 1
ATOM 696 O O . ASP A 1 87 ? 0.719 -19.840 -7.897 1.00 68.06 87 ASP A O 1
ATOM 700 N N . GLU A 1 88 ? -1.501 -19.770 -8.275 1.00 63.62 88 GLU A N 1
ATOM 701 C CA . GLU A 1 88 ? -1.639 -18.311 -8.347 1.00 63.62 88 GLU A CA 1
ATOM 702 C C . GLU A 1 88 ? -2.190 -17.717 -7.042 1.00 63.62 88 GLU A C 1
ATOM 704 O O . GLU A 1 88 ? -2.717 -16.603 -7.031 1.00 63.62 88 GLU A O 1
ATOM 709 N N . THR A 1 89 ? -2.075 -18.422 -5.915 1.00 62.94 89 THR A N 1
ATOM 710 C CA . THR A 1 89 ? -2.673 -17.979 -4.642 1.00 62.94 89 THR A CA 1
ATOM 711 C C . THR A 1 89 ? -1.768 -17.007 -3.875 1.00 62.94 89 THR A C 1
ATOM 713 O O . THR A 1 89 ? -2.242 -16.217 -3.065 1.00 62.94 89 THR A O 1
ATOM 716 N N . TYR A 1 90 ? -0.459 -16.995 -4.157 1.00 69.38 90 TYR A N 1
ATOM 717 C CA . TYR A 1 90 ? 0.524 -16.222 -3.385 1.00 69.38 90 TYR A CA 1
ATOM 718 C C . TYR A 1 90 ? 0.957 -14.917 -4.059 1.00 69.38 90 TYR A C 1
ATOM 720 O O . TYR A 1 90 ? 1.514 -14.927 -5.158 1.00 69.38 90 TYR A O 1
ATOM 728 N N . GLY A 1 91 ? 0.722 -13.778 -3.414 1.00 79.75 91 GLY A N 1
ATOM 729 C CA . GLY A 1 91 ? 1.177 -12.475 -3.893 1.00 79.75 91 GLY A CA 1
ATOM 730 C C . GLY A 1 91 ? 0.342 -11.328 -3.341 1.00 79.75 91 GLY A C 1
ATOM 731 O O . GLY A 1 91 ? -0.652 -11.538 -2.655 1.00 79.75 91 GLY A O 1
ATOM 732 N N . PHE A 1 92 ? 0.762 -10.109 -3.653 1.00 88.44 92 PHE A N 1
ATOM 733 C CA . PHE A 1 92 ? 0.036 -8.885 -3.342 1.00 88.44 92 PHE A CA 1
ATOM 734 C C . PHE A 1 92 ? -0.299 -8.170 -4.647 1.00 88.44 92 PHE A C 1
ATOM 736 O O . PHE A 1 92 ? 0.597 -7.910 -5.451 1.00 88.44 92 PHE A O 1
ATOM 743 N N . GLU A 1 93 ? -1.571 -7.874 -4.882 1.00 89.56 93 GLU A N 1
ATOM 744 C CA . GLU A 1 93 ? -2.011 -7.157 -6.075 1.00 89.56 93 GLU A CA 1
ATOM 745 C C . GLU A 1 93 ? -2.261 -5.686 -5.754 1.00 89.56 93 GLU A C 1
ATOM 747 O O . GLU A 1 93 ? -2.936 -5.350 -4.785 1.00 89.56 93 GLU A O 1
ATOM 752 N N . PHE A 1 94 ? -1.716 -4.801 -6.584 1.00 91.12 94 PHE A N 1
ATOM 753 C CA . PHE A 1 94 ? -1.934 -3.367 -6.476 1.00 91.12 94 PHE A CA 1
ATOM 754 C C . PHE A 1 94 ? -2.000 -2.743 -7.869 1.00 91.12 94 PHE A C 1
ATOM 756 O O . PHE A 1 94 ? -1.089 -2.923 -8.678 1.00 91.12 94 PHE A O 1
ATOM 763 N N . ASN A 1 95 ? -3.086 -2.018 -8.159 1.00 87.88 95 ASN A N 1
ATOM 764 C CA . ASN A 1 95 ? -3.350 -1.388 -9.461 1.00 87.88 95 ASN A CA 1
ATOM 765 C C . ASN A 1 95 ? -3.205 -2.352 -10.661 1.00 87.88 95 ASN A C 1
ATOM 767 O O . ASN A 1 95 ? -2.609 -2.000 -11.679 1.00 87.88 95 ASN A O 1
ATOM 771 N N . GLY A 1 96 ? -3.717 -3.582 -10.533 1.00 83.94 96 GLY A N 1
ATOM 772 C CA . GLY A 1 96 ? -3.646 -4.608 -11.582 1.00 83.94 96 GLY A CA 1
ATOM 773 C C . GLY A 1 96 ? -2.247 -5.190 -11.811 1.00 83.94 96 GLY A C 1
ATOM 774 O O . GLY A 1 96 ? -2.023 -5.908 -12.786 1.00 83.94 96 GLY A O 1
ATOM 775 N N . VAL A 1 97 ? -1.283 -4.877 -10.939 1.00 85.00 97 VAL A N 1
ATOM 776 C CA . VAL A 1 97 ? 0.070 -5.435 -10.967 1.00 85.00 97 VAL A CA 1
ATOM 777 C C . VAL A 1 97 ? 0.257 -6.341 -9.760 1.00 85.00 97 VAL A C 1
ATOM 779 O O . VAL A 1 97 ? 0.022 -5.947 -8.619 1.00 85.00 97 VAL A O 1
ATOM 782 N N . ARG A 1 98 ? 0.728 -7.561 -10.017 1.00 85.19 98 ARG A N 1
ATOM 783 C CA . ARG A 1 98 ? 1.022 -8.546 -8.979 1.00 85.19 98 ARG A CA 1
ATOM 784 C C . ARG A 1 98 ? 2.479 -8.463 -8.525 1.00 85.19 98 ARG A C 1
ATOM 786 O O . ARG A 1 98 ? 3.399 -8.558 -9.338 1.00 85.19 98 ARG A O 1
ATOM 793 N N . TYR A 1 99 ? 2.667 -8.351 -7.218 1.00 87.94 99 TYR A N 1
ATOM 794 C CA . TYR A 1 99 ? 3.940 -8.317 -6.507 1.00 87.94 99 TYR A CA 1
ATOM 795 C C . TYR A 1 99 ? 4.098 -9.557 -5.619 1.00 87.94 99 TYR A C 1
ATOM 797 O O . TYR A 1 99 ? 3.120 -10.211 -5.263 1.00 87.94 99 TYR A O 1
ATOM 805 N N . LEU A 1 100 ? 5.334 -9.867 -5.212 1.00 88.75 100 LEU A N 1
ATOM 806 C CA . LEU A 1 100 ? 5.603 -10.974 -4.278 1.00 88.75 100 LEU A CA 1
ATOM 807 C C . LEU A 1 100 ? 5.025 -10.720 -2.878 1.00 88.75 100 LEU A C 1
ATOM 809 O O . LEU A 1 100 ? 4.709 -11.661 -2.160 1.00 88.75 100 LEU A O 1
ATOM 813 N N . SER A 1 101 ? 4.940 -9.454 -2.477 1.00 91.31 101 SER A N 1
ATOM 814 C CA . SER A 1 101 ? 4.473 -9.005 -1.168 1.00 91.31 101 SER A CA 1
ATOM 815 C C . SER A 1 101 ? 4.185 -7.502 -1.194 1.00 91.31 101 SER A C 1
ATOM 817 O O . SER A 1 101 ? 4.561 -6.807 -2.144 1.00 91.31 101 SER A O 1
ATOM 819 N N . VAL A 1 102 ? 3.579 -6.984 -0.122 1.00 93.75 102 VAL A N 1
ATOM 820 C CA . VAL A 1 102 ? 3.420 -5.535 0.097 1.00 93.75 102 VAL A CA 1
ATOM 821 C C . VAL A 1 102 ? 4.784 -4.836 0.067 1.00 93.75 102 VAL A C 1
ATOM 823 O O . VAL A 1 102 ? 4.954 -3.844 -0.635 1.00 93.75 102 VAL A O 1
ATOM 826 N N . GLN A 1 103 ? 5.794 -5.409 0.729 1.00 94.44 103 GLN A N 1
ATOM 827 C CA . GLN A 1 103 ? 7.156 -4.866 0.742 1.00 94.44 103 GLN A CA 1
ATOM 828 C C . GLN A 1 103 ? 7.767 -4.783 -0.663 1.00 94.44 103 GLN A C 1
ATOM 830 O O . GLN A 1 103 ? 8.366 -3.775 -1.030 1.00 94.44 103 GLN A O 1
ATOM 835 N N . ALA A 1 104 ? 7.576 -5.823 -1.479 1.00 92.69 104 ALA A N 1
ATOM 836 C CA . ALA A 1 104 ? 8.021 -5.836 -2.868 1.00 92.69 104 ALA A CA 1
ATOM 837 C C . ALA A 1 104 ? 7.342 -4.738 -3.709 1.00 92.69 104 ALA A C 1
ATOM 839 O O . ALA A 1 104 ? 7.969 -4.187 -4.617 1.00 92.69 104 ALA A O 1
ATOM 840 N N . CYS A 1 105 ? 6.080 -4.418 -3.411 1.00 94.69 105 CYS A N 1
ATOM 841 C CA . CYS A 1 105 ? 5.366 -3.298 -4.020 1.00 94.69 105 CYS A CA 1
ATOM 842 C C . CYS A 1 105 ? 5.948 -1.949 -3.577 1.00 94.69 105 CYS A C 1
ATOM 844 O O . CYS A 1 105 ? 6.261 -1.111 -4.424 1.00 94.69 105 CYS A O 1
ATOM 846 N N . ILE A 1 106 ? 6.169 -1.760 -2.273 1.00 96.44 106 ILE A N 1
ATOM 847 C CA . ILE A 1 106 ? 6.793 -0.552 -1.712 1.00 96.44 106 ILE A CA 1
ATOM 848 C C . ILE A 1 106 ? 8.162 -0.311 -2.354 1.00 96.44 106 ILE A C 1
ATOM 850 O O . ILE A 1 106 ? 8.394 0.756 -2.919 1.00 96.44 106 ILE A O 1
ATOM 854 N N . ASP A 1 107 ? 9.044 -1.313 -2.353 1.00 95.88 107 ASP A N 1
ATOM 855 C CA . ASP A 1 107 ? 10.392 -1.202 -2.921 1.00 95.88 107 ASP A CA 1
ATOM 856 C C . ASP A 1 107 ? 10.367 -0.837 -4.413 1.00 95.88 107 ASP A C 1
ATOM 858 O O . ASP A 1 107 ? 11.167 -0.013 -4.874 1.00 95.88 107 ASP A O 1
ATOM 862 N N . HIS A 1 108 ? 9.428 -1.415 -5.170 1.00 94.88 108 HIS A N 1
ATOM 863 C CA . HIS A 1 108 ? 9.229 -1.072 -6.573 1.00 94.88 108 HIS A CA 1
ATOM 864 C C . HIS A 1 108 ? 8.856 0.405 -6.742 1.00 94.88 108 HIS A C 1
ATOM 866 O O . HIS A 1 108 ? 9.517 1.103 -7.512 1.00 94.88 108 HIS A O 1
ATOM 872 N N . HIS A 1 109 ? 7.850 0.898 -6.014 1.00 95.25 109 HIS A N 1
ATOM 873 C CA . HIS A 1 109 ? 7.388 2.285 -6.123 1.00 95.25 109 HIS A CA 1
ATOM 874 C C . HIS A 1 109 ? 8.427 3.293 -5.623 1.00 95.25 109 HIS A C 1
ATOM 876 O O . HIS A 1 109 ? 8.700 4.275 -6.313 1.00 95.25 109 HIS A O 1
ATOM 882 N N . VAL A 1 110 ? 9.084 3.014 -4.494 1.00 96.00 110 VAL A N 1
ATOM 883 C CA . VAL A 1 110 ? 10.222 3.796 -3.982 1.00 96.00 110 VAL A CA 1
ATOM 884 C C . VAL A 1 110 ? 11.281 3.946 -5.064 1.00 96.00 110 VAL A C 1
ATOM 886 O O . VAL A 1 110 ? 11.727 5.053 -5.369 1.00 96.00 110 VAL A O 1
ATOM 889 N N . LYS A 1 111 ? 11.663 2.838 -5.706 1.00 95.25 111 LYS A N 1
ATOM 890 C CA . LYS A 1 111 ? 12.678 2.870 -6.754 1.00 95.25 111 LYS A CA 1
ATOM 891 C C . LYS A 1 111 ? 12.181 3.565 -8.018 1.00 95.25 111 LYS A C 1
ATOM 893 O O . LYS A 1 111 ? 12.941 4.347 -8.590 1.00 95.25 111 LYS A O 1
ATOM 898 N N . ALA A 1 112 ? 10.961 3.283 -8.464 1.00 94.38 112 ALA A N 1
ATOM 899 C CA . ALA A 1 112 ? 10.391 3.806 -9.702 1.00 94.38 112 ALA A CA 1
ATOM 900 C C . ALA A 1 112 ? 10.201 5.324 -9.648 1.00 94.38 112 ALA A C 1
ATOM 902 O O . ALA A 1 112 ? 10.603 6.025 -10.573 1.00 94.38 112 ALA A O 1
ATOM 903 N N . LEU A 1 113 ? 9.673 5.826 -8.533 1.00 93.50 113 LEU A N 1
ATOM 904 C CA . LEU A 1 113 ? 9.298 7.227 -8.349 1.00 93.50 113 LEU A CA 1
ATOM 905 C C . LEU A 1 113 ? 10.334 8.038 -7.558 1.00 93.50 113 LEU A C 1
ATOM 907 O O . LEU A 1 113 ? 10.214 9.256 -7.469 1.00 93.50 113 LEU A O 1
ATOM 911 N N . SER A 1 114 ? 11.387 7.385 -7.055 1.00 93.50 114 SER A N 1
ATOM 912 C CA . SER A 1 114 ? 12.416 7.999 -6.197 1.00 93.50 114 SER A CA 1
ATOM 913 C C . SER A 1 114 ? 11.832 8.555 -4.893 1.00 93.50 114 SER A C 1
ATOM 915 O O . SER A 1 114 ? 12.147 9.674 -4.507 1.00 93.50 114 SER A O 1
ATOM 917 N N . LEU A 1 115 ? 10.953 7.789 -4.245 1.00 95.25 115 LEU A N 1
ATOM 918 C CA . LEU A 1 115 ? 10.293 8.207 -3.003 1.00 95.25 115 LEU A CA 1
ATOM 919 C C . LEU A 1 115 ? 11.197 7.995 -1.788 1.00 95.25 115 LEU A C 1
ATOM 921 O O . LEU A 1 115 ? 12.115 7.170 -1.812 1.00 95.25 115 LEU A O 1
ATOM 925 N N . ASP A 1 116 ? 10.874 8.685 -0.697 1.00 95.94 116 ASP A N 1
ATOM 926 C CA . ASP A 1 116 ? 11.466 8.406 0.602 1.00 95.94 116 ASP A CA 1
ATOM 927 C C . ASP A 1 116 ? 10.952 7.063 1.144 1.00 95.94 116 ASP A C 1
ATOM 929 O O . ASP A 1 116 ? 9.771 6.902 1.459 1.00 95.94 116 ASP A O 1
ATOM 933 N N . LYS A 1 117 ? 11.855 6.078 1.217 1.00 95.56 117 LYS A N 1
ATOM 934 C CA . LYS A 1 117 ? 11.518 4.708 1.619 1.00 95.56 117 LYS A CA 1
ATOM 935 C C . LYS A 1 117 ? 10.948 4.646 3.033 1.00 95.56 117 LYS A C 1
ATOM 937 O O . LYS A 1 117 ? 9.922 4.010 3.240 1.00 95.56 117 LYS A O 1
ATOM 942 N N . LEU A 1 118 ? 11.612 5.321 3.971 1.00 96.06 118 LEU A N 1
ATOM 943 C CA . LEU A 1 118 ? 11.243 5.282 5.380 1.00 96.06 118 LEU A CA 1
ATOM 944 C C . LEU A 1 118 ? 9.853 5.886 5.588 1.00 96.06 118 LEU A C 1
ATOM 946 O O . LEU A 1 118 ? 9.038 5.295 6.280 1.00 96.06 118 LEU A O 1
ATOM 950 N N . LEU A 1 119 ? 9.563 7.020 4.943 1.00 97.38 119 LEU A N 1
ATOM 951 C CA . LEU A 1 119 ? 8.244 7.640 4.994 1.00 97.38 119 LEU A CA 1
ATOM 952 C C . LEU A 1 119 ? 7.156 6.671 4.521 1.00 97.38 119 LEU A C 1
ATOM 954 O O . LEU A 1 119 ? 6.171 6.472 5.225 1.00 97.38 119 LEU A O 1
ATOM 958 N N . LEU A 1 120 ? 7.322 6.076 3.335 1.00 97.56 120 LEU A N 1
ATOM 959 C CA . LEU A 1 120 ? 6.293 5.206 2.770 1.00 97.56 120 LEU A CA 1
ATOM 960 C C . LEU A 1 120 ? 6.089 3.936 3.604 1.00 97.56 120 LEU A C 1
ATOM 962 O O . LEU A 1 120 ? 4.945 3.565 3.847 1.00 97.56 120 LEU A O 1
ATOM 966 N N . GLU A 1 121 ? 7.170 3.291 4.053 1.00 97.06 121 GLU A N 1
ATOM 967 C CA . GLU A 1 121 ? 7.090 2.111 4.924 1.00 97.06 121 GLU A CA 1
ATOM 968 C C . GLU A 1 121 ? 6.322 2.432 6.207 1.00 97.06 121 GLU A C 1
ATOM 970 O O . GLU A 1 121 ? 5.333 1.767 6.505 1.00 97.06 121 GLU A O 1
ATOM 975 N N . THR A 1 122 ? 6.700 3.507 6.905 1.00 97.19 122 THR A N 1
ATOM 976 C CA . THR A 1 122 ? 6.058 3.887 8.168 1.00 97.19 122 THR A CA 1
ATOM 977 C C . THR A 1 122 ? 4.592 4.270 7.982 1.00 97.19 122 THR A C 1
ATOM 979 O O . THR A 1 122 ? 3.758 3.879 8.793 1.00 97.19 122 THR A O 1
ATOM 982 N N . ILE A 1 123 ? 4.234 4.991 6.912 1.00 96.81 123 ILE A N 1
ATOM 983 C CA . ILE A 1 123 ? 2.822 5.310 6.660 1.00 96.81 123 ILE A CA 1
ATOM 984 C C . ILE A 1 123 ? 2.022 4.027 6.443 1.00 96.81 123 ILE A C 1
ATOM 986 O O . ILE A 1 123 ? 0.965 3.879 7.043 1.00 96.81 123 ILE A O 1
ATOM 990 N N . VAL A 1 124 ? 2.512 3.097 5.619 1.00 96.56 124 VAL A N 1
ATOM 991 C CA . VAL A 1 124 ? 1.800 1.839 5.332 1.00 96.56 124 VAL A CA 1
ATOM 992 C C . VAL A 1 124 ? 1.659 0.974 6.584 1.00 96.56 124 VAL A C 1
ATOM 994 O O . VAL A 1 124 ? 0.613 0.356 6.766 1.00 96.56 124 VAL A O 1
ATOM 997 N N . GLU A 1 125 ? 2.661 0.962 7.463 1.00 95.81 125 GLU A N 1
ATOM 998 C CA . GLU A 1 125 ? 2.570 0.311 8.776 1.00 95.81 125 GLU A CA 1
ATOM 999 C C . GLU A 1 125 ? 1.483 0.939 9.661 1.00 95.81 125 GLU A C 1
ATOM 1001 O O . GLU A 1 125 ? 0.737 0.207 10.307 1.00 95.81 125 GLU A O 1
ATOM 1006 N N . LEU A 1 126 ? 1.349 2.271 9.657 1.00 93.62 126 LEU A N 1
ATOM 1007 C CA . LEU A 1 126 ? 0.326 2.984 10.430 1.00 93.62 126 LEU A CA 1
ATOM 1008 C C . LEU A 1 126 ? -1.089 2.787 9.874 1.00 93.62 126 LEU A C 1
ATOM 1010 O O . LEU A 1 126 ? -2.033 2.594 10.636 1.00 93.62 126 LEU A O 1
ATOM 1014 N N . VAL A 1 127 ? -1.259 2.855 8.550 1.00 92.62 127 VAL A N 1
ATOM 1015 C CA . VAL A 1 127 ? -2.596 2.876 7.928 1.00 92.62 127 VAL A CA 1
ATOM 1016 C C . VAL A 1 127 ? -3.090 1.504 7.470 1.00 92.62 127 VAL A C 1
ATOM 1018 O O . VAL A 1 127 ? -4.287 1.349 7.207 1.00 92.62 127 VAL A O 1
ATOM 1021 N N . GLY A 1 128 ? -2.194 0.524 7.365 1.00 93.06 128 GLY A N 1
ATOM 1022 C CA . GLY A 1 128 ? -2.454 -0.803 6.818 1.00 93.06 128 GLY A CA 1
ATOM 1023 C C . GLY A 1 128 ? -2.276 -0.892 5.297 1.00 93.06 128 GLY A C 1
ATOM 1024 O O . GLY A 1 128 ? -2.381 0.089 4.555 1.00 93.06 128 GLY A O 1
ATOM 1025 N N . SER A 1 129 ? -2.038 -2.113 4.808 1.00 93.31 129 SER A N 1
ATOM 1026 C CA . SER A 1 129 ? -1.784 -2.402 3.388 1.00 93.31 129 SER A CA 1
ATOM 1027 C C . SER A 1 129 ? -2.948 -2.045 2.466 1.00 93.31 129 SER A C 1
ATOM 1029 O O . SER A 1 129 ? -2.717 -1.667 1.318 1.00 93.31 129 SER A O 1
ATOM 1031 N N . ASP A 1 130 ? -4.183 -2.095 2.966 1.00 92.94 130 ASP A N 1
ATOM 1032 C CA . ASP A 1 130 ? -5.388 -1.752 2.195 1.00 92.94 130 ASP A CA 1
ATOM 1033 C C . ASP A 1 130 ? -5.410 -0.270 1.796 1.00 92.94 130 ASP A C 1
ATOM 1035 O O . ASP A 1 130 ? -6.021 0.122 0.801 1.00 92.94 130 ASP A O 1
ATOM 1039 N N . ARG A 1 131 ? -4.679 0.567 2.543 1.00 93.69 131 ARG A N 1
ATOM 1040 C CA . ARG A 1 131 ? -4.521 2.001 2.291 1.00 93.69 131 ARG A CA 1
ATOM 1041 C C . ARG A 1 131 ? -3.154 2.346 1.691 1.00 93.69 131 ARG A C 1
ATOM 1043 O O . ARG A 1 131 ? -2.733 3.501 1.734 1.00 93.69 131 ARG A O 1
ATOM 1050 N N . LEU A 1 132 ? -2.487 1.396 1.027 1.00 95.19 132 LEU A N 1
ATOM 1051 C CA . LEU A 1 132 ? -1.218 1.640 0.325 1.00 95.19 132 LEU A CA 1
ATOM 1052 C C . LEU A 1 132 ? -1.301 2.805 -0.678 1.00 95.19 132 LEU A C 1
ATOM 1054 O O . LEU A 1 132 ? -0.375 3.609 -0.766 1.00 95.19 132 LEU A O 1
ATOM 1058 N N . ALA A 1 133 ? -2.417 2.941 -1.404 1.00 95.75 133 ALA A N 1
ATOM 1059 C CA . ALA A 1 133 ? -2.619 4.053 -2.337 1.00 95.75 133 ALA A CA 1
ATOM 1060 C C . ALA A 1 133 ? -2.588 5.427 -1.641 1.00 95.75 133 ALA A C 1
ATOM 1062 O O . ALA A 1 133 ? -2.086 6.395 -2.211 1.00 95.75 133 ALA A O 1
ATOM 1063 N N . TYR A 1 134 ? -3.105 5.515 -0.411 1.00 95.62 134 TYR A N 1
ATOM 1064 C CA . TYR A 1 134 ? -3.042 6.728 0.402 1.00 95.62 134 TYR A CA 1
ATOM 1065 C C . TYR A 1 134 ? -1.595 7.045 0.799 1.00 95.62 134 TYR A C 1
ATOM 1067 O O . TYR A 1 134 ? -1.129 8.158 0.554 1.00 95.62 134 TYR A O 1
ATOM 1075 N N . GLY A 1 135 ? -0.853 6.049 1.297 1.00 96.62 135 GLY A N 1
ATOM 1076 C CA . GLY A 1 135 ? 0.562 6.220 1.641 1.00 96.62 135 GLY A CA 1
ATOM 1077 C C . GLY A 1 135 ? 1.428 6.638 0.451 1.00 96.62 135 GLY A C 1
ATOM 1078 O O . GLY A 1 135 ? 2.255 7.542 0.576 1.00 96.62 135 GLY A O 1
ATOM 1079 N N . LEU A 1 136 ? 1.186 6.058 -0.730 1.00 96.19 136 LEU A N 1
ATOM 1080 C CA . LEU A 1 136 ? 1.887 6.431 -1.963 1.00 96.19 136 LEU A CA 1
ATOM 1081 C C . LEU A 1 136 ? 1.665 7.892 -2.341 1.00 96.19 136 LEU A C 1
ATOM 1083 O O . LEU A 1 136 ? 2.633 8.585 -2.638 1.00 96.19 136 LEU A O 1
ATOM 1087 N N . ARG A 1 137 ? 0.425 8.387 -2.269 1.00 96.19 137 ARG A N 1
ATOM 1088 C CA . ARG A 1 137 ? 0.131 9.799 -2.562 1.00 96.19 137 ARG A CA 1
ATOM 1089 C C . ARG A 1 137 ? 0.895 10.739 -1.636 1.00 96.19 137 ARG A C 1
ATOM 1091 O O . ARG A 1 137 ? 1.462 11.721 -2.104 1.00 96.19 137 ARG A O 1
ATOM 1098 N N . ILE A 1 138 ? 0.953 10.431 -0.342 1.00 96.62 138 ILE A N 1
ATOM 1099 C CA . ILE A 1 138 ? 1.698 11.253 0.620 1.00 96.62 138 ILE A CA 1
ATOM 1100 C C . ILE A 1 138 ? 3.193 11.220 0.311 1.00 96.62 138 ILE A C 1
ATOM 1102 O O . ILE A 1 138 ? 3.826 12.274 0.262 1.00 96.62 138 ILE A O 1
ATOM 1106 N N . ALA A 1 139 ? 3.755 10.041 0.050 1.00 96.50 139 ALA A N 1
ATOM 1107 C CA . ALA A 1 139 ? 5.164 9.911 -0.306 1.00 96.50 139 ALA A CA 1
ATOM 1108 C C . ALA A 1 139 ? 5.502 10.630 -1.627 1.00 96.50 139 ALA A C 1
ATOM 1110 O O . ALA A 1 139 ? 6.562 11.242 -1.752 1.00 96.50 139 ALA A O 1
ATOM 1111 N N . GLU A 1 140 ? 4.595 10.614 -2.605 1.00 94.62 140 GLU A N 1
ATOM 1112 C CA . GLU A 1 140 ? 4.755 11.312 -3.882 1.00 94.62 140 GLU A CA 1
ATOM 1113 C C . GLU A 1 140 ? 4.727 12.836 -3.754 1.00 94.62 140 GLU A C 1
ATOM 1115 O O . GLU A 1 140 ? 5.451 13.502 -4.495 1.00 94.62 140 GLU A O 1
ATOM 1120 N N . LEU A 1 141 ? 3.935 13.378 -2.825 1.00 95.12 141 LEU A N 1
ATOM 1121 C CA . LEU A 1 141 ? 3.908 14.809 -2.508 1.00 95.12 141 LEU A CA 1
ATOM 1122 C C . LEU A 1 141 ? 5.163 15.265 -1.744 1.00 95.12 141 LEU A C 1
ATOM 1124 O O . LEU A 1 141 ? 5.499 16.446 -1.768 1.00 95.12 141 LEU A O 1
ATOM 1128 N N . ASN A 1 142 ? 5.872 14.334 -1.098 1.00 94.50 142 ASN A N 1
ATOM 1129 C CA . ASN A 1 142 ? 6.947 14.606 -0.143 1.00 94.50 142 ASN A CA 1
ATOM 1130 C C . ASN A 1 142 ? 8.269 13.907 -0.526 1.00 94.50 142 ASN A C 1
ATOM 1132 O O . ASN A 1 142 ? 8.888 13.231 0.293 1.00 94.50 142 ASN A O 1
ATOM 1136 N N . ARG A 1 143 ? 8.709 14.049 -1.785 1.00 89.88 143 ARG A N 1
ATOM 1137 C CA . ARG A 1 143 ? 9.903 13.349 -2.314 1.00 89.88 143 ARG A CA 1
ATOM 1138 C C . ARG A 1 143 ? 11.229 13.852 -1.738 1.00 89.88 143 ARG A C 1
ATOM 1140 O O . ARG A 1 143 ? 12.119 13.050 -1.482 1.00 89.88 143 ARG A O 1
ATOM 1147 N N . ASP A 1 144 ? 11.341 15.161 -1.519 1.00 88.62 144 ASP A N 1
ATOM 1148 C CA . ASP A 1 144 ? 12.574 15.836 -1.096 1.00 88.62 144 ASP A CA 1
ATOM 1149 C C . ASP A 1 144 ? 12.400 16.486 0.283 1.00 88.62 144 ASP A C 1
ATOM 1151 O O . ASP A 1 144 ? 12.493 17.703 0.439 1.00 88.62 144 ASP A O 1
ATOM 1155 N N . ILE A 1 145 ? 12.108 15.667 1.292 1.00 92.19 145 ILE A N 1
ATOM 1156 C CA . ILE A 1 145 ? 11.866 16.135 2.661 1.00 92.19 145 ILE A CA 1
ATOM 1157 C C . ILE A 1 145 ? 13.052 15.880 3.591 1.00 92.19 145 ILE A C 1
ATOM 1159 O O . ILE A 1 145 ? 13.797 14.904 3.472 1.00 92.19 145 ILE A O 1
ATOM 1163 N N . SER A 1 146 ? 13.208 16.754 4.578 1.00 95.31 146 SER A N 1
ATOM 1164 C CA . SER A 1 146 ? 14.135 16.551 5.685 1.00 95.31 146 SER A CA 1
ATOM 1165 C C . SER A 1 146 ? 13.606 15.519 6.685 1.00 95.31 146 SER A C 1
ATOM 1167 O O . SER A 1 146 ? 12.406 15.273 6.797 1.00 95.31 146 SER A O 1
ATOM 1169 N N . ASN A 1 147 ? 14.497 14.971 7.517 1.00 94.75 147 ASN A N 1
ATOM 1170 C CA . ASN A 1 147 ? 14.100 14.068 8.606 1.00 94.75 147 ASN A CA 1
ATOM 1171 C C . ASN A 1 147 ? 13.081 14.707 9.569 1.00 94.75 147 ASN A C 1
ATOM 1173 O O . ASN A 1 147 ? 12.247 14.006 10.130 1.00 94.75 147 ASN A O 1
ATOM 1177 N N . LYS A 1 148 ? 13.149 16.031 9.769 1.00 95.81 148 LYS A N 1
ATOM 1178 C CA . LYS A 1 148 ? 12.220 16.750 10.648 1.00 95.81 148 LYS A CA 1
ATOM 1179 C C . LYS A 1 148 ? 10.818 16.811 10.041 1.00 95.81 148 LYS A C 1
ATOM 1181 O O . LYS A 1 148 ? 9.849 16.590 10.755 1.00 95.81 148 LYS A O 1
ATOM 1186 N N . GLU A 1 149 ? 10.724 17.101 8.746 1.00 95.88 149 GLU A N 1
ATOM 1187 C CA . GLU A 1 149 ? 9.451 17.116 8.014 1.00 95.88 149 GLU A CA 1
ATOM 1188 C C . GLU A 1 149 ? 8.859 15.712 7.918 1.00 95.88 149 GLU A C 1
ATOM 1190 O O . GLU A 1 149 ? 7.671 15.551 8.164 1.00 95.88 149 GLU A O 1
ATOM 1195 N N . ARG A 1 150 ? 9.693 14.690 7.673 1.00 97.06 150 ARG A N 1
ATOM 1196 C CA . ARG A 1 150 ? 9.259 13.285 7.684 1.00 97.06 150 ARG A CA 1
ATOM 1197 C C . ARG A 1 150 ? 8.556 12.934 8.990 1.00 97.06 150 ARG A C 1
ATOM 1199 O O . ARG A 1 150 ? 7.443 12.425 8.961 1.00 97.06 150 ARG A O 1
ATOM 1206 N N . ASN A 1 151 ? 9.198 13.232 10.118 1.00 96.69 151 ASN A N 1
ATOM 1207 C CA . ASN A 1 151 ? 8.629 12.935 11.428 1.00 96.69 151 ASN A CA 1
ATOM 1208 C C . ASN A 1 151 ? 7.344 13.731 11.672 1.00 96.69 151 ASN A C 1
ATOM 1210 O O . ASN A 1 151 ? 6.379 13.160 12.150 1.00 96.69 151 ASN A O 1
ATOM 1214 N N . ALA A 1 152 ? 7.296 15.007 11.276 1.00 97.38 152 ALA A N 1
ATOM 1215 C CA . ALA A 1 152 ? 6.085 15.812 11.420 1.00 97.38 152 ALA A CA 1
ATOM 1216 C C . ALA A 1 152 ? 4.893 15.234 10.633 1.00 97.38 152 ALA A C 1
ATOM 1218 O O . ALA A 1 152 ? 3.786 15.196 11.157 1.00 97.38 152 ALA A O 1
ATOM 1219 N N . ILE A 1 153 ? 5.126 14.749 9.408 1.00 96.81 153 ILE A N 1
ATOM 1220 C CA . ILE A 1 153 ? 4.098 14.090 8.587 1.00 96.81 153 ILE A CA 1
ATOM 1221 C C . ILE A 1 153 ? 3.637 12.784 9.244 1.00 96.81 153 ILE A C 1
ATOM 1223 O O . ILE A 1 153 ? 2.441 12.516 9.311 1.00 96.81 153 ILE A O 1
ATOM 1227 N N . ILE A 1 154 ? 4.577 11.971 9.735 1.00 97.00 154 ILE A N 1
ATOM 1228 C CA . ILE A 1 154 ? 4.269 10.710 10.422 1.00 97.00 154 ILE A CA 1
ATOM 1229 C C . ILE A 1 154 ? 3.443 10.973 11.688 1.00 97.00 154 ILE A C 1
ATOM 1231 O O . ILE A 1 154 ? 2.414 10.330 11.873 1.00 97.00 154 ILE A O 1
ATOM 1235 N N . ASP A 1 155 ? 3.848 11.942 12.512 1.00 97.31 155 ASP A N 1
ATOM 1236 C CA . ASP A 1 155 ? 3.149 12.322 13.744 1.00 97.31 155 ASP A CA 1
ATOM 1237 C C . ASP A 1 155 ? 1.723 12.816 13.448 1.00 97.31 155 ASP A C 1
ATOM 1239 O O . ASP A 1 155 ? 0.779 12.479 14.163 1.00 97.31 155 ASP A O 1
ATOM 1243 N N . GLU A 1 156 ? 1.545 13.597 12.376 1.00 97.12 156 GLU A N 1
ATOM 1244 C CA . GLU A 1 156 ? 0.230 14.069 11.939 1.00 97.12 156 GLU A CA 1
ATOM 1245 C C . GLU A 1 156 ? -0.680 12.910 11.519 1.00 97.12 156 GLU A C 1
ATOM 1247 O O . GLU A 1 156 ? -1.822 12.836 11.971 1.00 97.12 156 GLU A O 1
ATOM 1252 N N . ILE A 1 157 ? -0.178 11.982 10.700 1.00 95.69 157 ILE A N 1
ATOM 1253 C CA . ILE A 1 157 ? -0.949 10.813 10.252 1.00 95.69 157 ILE A CA 1
ATOM 1254 C C . ILE A 1 157 ? -1.284 9.908 11.436 1.00 95.69 157 ILE A C 1
ATOM 1256 O O . ILE A 1 157 ? -2.417 9.452 11.555 1.00 95.69 157 ILE A O 1
ATOM 1260 N N . GLN A 1 158 ? -0.330 9.675 12.336 1.00 95.44 158 GLN A N 1
ATOM 1261 C CA . GLN A 1 158 ? -0.566 8.885 13.539 1.00 95.44 158 GLN A CA 1
ATOM 1262 C C . GLN A 1 158 ? -1.669 9.505 14.401 1.00 95.44 158 GLN A C 1
ATOM 1264 O O . GLN A 1 158 ? -2.547 8.789 14.880 1.00 95.44 158 GLN A O 1
ATOM 1269 N N . LYS A 1 159 ? -1.657 10.833 14.563 1.00 95.75 159 LYS A N 1
ATOM 1270 C CA . LYS A 1 159 ? -2.721 11.536 15.274 1.00 95.75 159 LYS A CA 1
ATOM 1271 C C . LYS A 1 159 ? -4.072 11.367 14.576 1.00 95.75 159 LYS A C 1
ATOM 1273 O O . LYS A 1 159 ? -5.045 11.055 15.242 1.00 95.75 159 LYS A O 1
ATOM 1278 N N . GLN A 1 160 ? -4.131 11.527 13.254 1.00 93.69 160 GLN A N 1
ATOM 1279 C CA . GLN A 1 160 ? -5.372 11.336 12.494 1.00 93.69 160 GLN A CA 1
ATOM 1280 C C . GLN A 1 160 ? -5.933 9.916 12.638 1.00 93.69 160 GLN A C 1
ATOM 1282 O O . GLN A 1 160 ? -7.146 9.747 12.732 1.00 93.69 160 GLN A O 1
ATOM 1287 N N . GLU A 1 161 ? -5.074 8.894 12.661 1.00 91.69 161 GLU A N 1
ATOM 1288 C CA . GLU A 1 161 ? -5.516 7.516 12.888 1.00 91.69 161 GLU A CA 1
ATOM 1289 C C . GLU A 1 161 ? -6.034 7.303 14.309 1.00 91.69 161 GLU A C 1
ATOM 1291 O O . GLU A 1 161 ? -7.047 6.627 14.469 1.00 91.69 161 GLU A O 1
ATOM 1296 N N . GLN A 1 162 ? -5.397 7.910 15.315 1.00 91.62 162 GLN A N 1
ATOM 1297 C CA . GLN A 1 162 ? -5.893 7.866 16.689 1.00 91.62 162 GLN A CA 1
ATOM 1298 C C . GLN A 1 162 ? -7.248 8.569 16.810 1.00 91.62 162 GLN A C 1
ATOM 1300 O O . GLN A 1 162 ? -8.201 7.948 17.260 1.00 91.62 162 GLN A O 1
ATOM 1305 N N . ASP A 1 163 ? -7.362 9.803 16.309 1.00 92.50 163 ASP A N 1
ATOM 1306 C CA . ASP A 1 163 ? -8.614 10.568 16.314 1.00 92.50 163 ASP A CA 1
ATOM 1307 C C . ASP A 1 163 ? -9.738 9.771 15.612 1.00 92.50 163 ASP A C 1
ATOM 1309 O O . ASP A 1 163 ? -10.888 9.776 16.045 1.00 92.50 163 ASP A O 1
ATOM 1313 N N . ARG A 1 164 ? -9.417 9.038 14.533 1.00 87.81 164 ARG A N 1
ATOM 1314 C CA . ARG A 1 164 ? -10.378 8.176 13.826 1.00 87.81 164 ARG A CA 1
ATOM 1315 C C . ARG A 1 164 ? -10.839 6.990 14.672 1.00 87.81 164 ARG A C 1
ATOM 1317 O O . ARG A 1 164 ? -12.008 6.630 14.584 1.00 87.81 164 ARG A O 1
ATOM 1324 N N . VAL A 1 165 ? -9.938 6.361 15.424 1.00 87.44 165 VAL A N 1
ATOM 1325 C CA . VAL A 1 165 ? -10.280 5.261 16.337 1.00 87.44 165 VAL A CA 1
ATOM 1326 C C . VAL A 1 165 ? -11.142 5.781 17.481 1.00 87.44 165 VAL A C 1
ATOM 1328 O O . VAL A 1 165 ? -12.204 5.217 17.714 1.00 87.44 165 VAL A O 1
ATOM 1331 N N . ASP A 1 166 ? -10.752 6.896 18.097 1.00 87.69 166 ASP A N 1
ATOM 1332 C CA . ASP A 1 166 ? -11.484 7.506 19.209 1.00 87.69 166 ASP A CA 1
ATOM 1333 C C . ASP A 1 166 ? -12.924 7.857 18.792 1.00 87.69 166 ASP A C 1
ATOM 1335 O O . ASP A 1 166 ? -13.871 7.495 19.480 1.00 87.69 166 ASP A O 1
ATOM 1339 N N . ILE A 1 167 ? -13.120 8.457 17.608 1.00 86.75 167 ILE A N 1
ATOM 1340 C CA . ILE A 1 167 ? -14.462 8.753 17.069 1.00 86.75 167 ILE A CA 1
ATOM 1341 C C . ILE A 1 167 ? -15.277 7.475 16.829 1.00 86.75 167 ILE A C 1
ATOM 1343 O O . ILE A 1 167 ? -16.490 7.464 17.036 1.00 86.75 167 ILE A O 1
ATOM 1347 N N . LEU A 1 168 ? -14.646 6.398 16.350 1.00 77.31 168 LEU A N 1
ATOM 1348 C CA . LEU A 1 168 ? -15.344 5.130 16.137 1.00 77.31 168 LEU A CA 1
ATOM 1349 C C . LEU A 1 168 ? -15.772 4.513 17.471 1.00 77.31 168 LEU A C 1
ATOM 1351 O O . LEU A 1 168 ? -16.910 4.061 17.571 1.00 77.31 168 LEU A O 1
ATOM 1355 N N . GLU A 1 169 ? -14.907 4.546 18.483 1.00 77.75 169 GLU A N 1
ATOM 1356 C CA . GLU A 1 169 ? -15.223 4.098 19.842 1.00 77.75 169 GLU A CA 1
ATOM 1357 C C . GLU A 1 169 ? -16.343 4.944 20.460 1.00 77.75 169 GLU A C 1
ATOM 1359 O O . GLU A 1 169 ? -17.320 4.387 20.956 1.00 77.75 169 GLU A O 1
ATOM 1364 N N . GLU A 1 170 ? -16.272 6.273 20.348 1.00 74.62 170 GLU A N 1
ATOM 1365 C CA . GLU A 1 170 ? -17.337 7.189 20.778 1.00 74.62 170 GLU A CA 1
ATOM 1366 C C . GLU A 1 170 ? -18.655 6.891 20.056 1.00 74.62 170 GLU A C 1
ATOM 1368 O O . GLU A 1 170 ? -19.686 6.768 20.704 1.00 74.62 170 GLU A O 1
ATOM 1373 N N . SER A 1 171 ? -18.638 6.670 18.738 1.00 67.75 171 SER A N 1
ATOM 1374 C CA . SER A 1 171 ? -19.852 6.332 17.982 1.00 67.75 171 SER A CA 1
ATOM 1375 C C . SER A 1 171 ? -20.434 4.963 18.348 1.00 67.75 171 SER A C 1
ATOM 1377 O O . SER A 1 171 ? -21.644 4.765 18.271 1.00 67.75 171 SER A O 1
ATOM 1379 N N . GLN A 1 172 ? -19.600 3.998 18.743 1.00 62.38 172 GLN A N 1
ATOM 1380 C CA . GLN A 1 172 ? -20.064 2.703 19.243 1.00 62.38 172 GLN A CA 1
ATOM 1381 C C . GLN A 1 172 ? -20.674 2.837 20.640 1.00 62.38 172 GLN A C 1
ATOM 1383 O O . GLN A 1 172 ? -21.684 2.199 20.919 1.00 62.38 172 GLN A O 1
ATOM 1388 N N . LEU A 1 173 ? -20.106 3.696 21.490 1.00 59.91 173 LEU A N 1
ATOM 1389 C CA . LEU A 1 173 ? -20.672 4.028 22.797 1.00 59.91 173 LEU A CA 1
ATOM 1390 C C . LEU A 1 173 ? -21.991 4.803 22.661 1.00 59.91 173 LEU A C 1
ATOM 1392 O O . LEU A 1 173 ? -22.953 4.456 23.333 1.00 59.91 173 LEU A O 1
ATOM 1396 N N . GLU A 1 174 ? -22.075 5.776 21.750 1.00 57.72 174 GLU A N 1
ATOM 1397 C CA . GLU A 1 174 ? -23.298 6.547 21.480 1.00 57.72 174 GLU A CA 1
ATOM 1398 C C . GLU A 1 174 ? -24.409 5.689 20.852 1.00 57.72 174 GLU A C 1
ATOM 1400 O O . GLU A 1 174 ? -25.581 5.873 21.170 1.00 57.72 174 GLU A O 1
ATOM 1405 N N . ASN A 1 175 ? -24.074 4.722 19.988 1.00 51.91 175 ASN A N 1
ATOM 1406 C CA . ASN A 1 175 ? -25.064 3.759 19.486 1.00 51.91 175 ASN A CA 1
ATOM 1407 C C . ASN A 1 175 ? -25.523 2.769 20.570 1.00 51.91 175 ASN A C 1
ATOM 1409 O O . ASN A 1 175 ? -26.632 2.255 20.473 1.00 51.91 175 ASN A O 1
ATOM 1413 N N . ASN A 1 176 ? -24.711 2.543 21.605 1.00 50.66 176 ASN A N 1
ATOM 1414 C CA . ASN A 1 176 ? -25.103 1.793 22.797 1.00 50.66 176 ASN A CA 1
ATOM 1415 C C . ASN A 1 176 ? -25.840 2.666 23.833 1.00 50.66 176 ASN A C 1
ATOM 1417 O O . ASN A 1 176 ? -26.266 2.143 24.848 1.00 50.66 176 ASN A O 1
ATOM 1421 N N . ASP A 1 177 ? -26.030 3.975 23.644 1.00 45.41 177 ASP A N 1
ATOM 1422 C CA . ASP A 1 177 ? -26.583 4.854 24.695 1.00 45.41 177 ASP A CA 1
ATOM 1423 C C . ASP A 1 177 ? -28.124 4.803 24.831 1.00 45.41 177 ASP A C 1
ATOM 1425 O O . ASP A 1 177 ? -28.737 5.651 25.484 1.00 45.41 177 ASP A O 1
ATOM 1429 N N . VAL A 1 178 ? -28.761 3.759 24.288 1.00 52.69 178 VAL A N 1
ATOM 1430 C CA . VAL A 1 178 ? -30.032 3.240 24.823 1.00 52.69 178 VAL A CA 1
ATOM 1431 C C . VAL A 1 178 ? -29.795 1.886 25.503 1.00 52.69 178 VAL A C 1
ATOM 1433 O O . VAL A 1 178 ? -30.618 0.991 25.387 1.00 52.69 178 VAL A O 1
ATOM 1436 N N . VAL A 1 179 ? -28.693 1.713 26.249 1.00 55.34 179 VAL A N 1
ATOM 1437 C CA . VAL A 1 179 ? -28.597 0.597 27.202 1.00 55.34 179 VAL A CA 1
ATOM 1438 C C . VAL A 1 179 ? -29.643 0.857 28.278 1.00 55.34 179 VAL A C 1
ATOM 1440 O O . VAL A 1 179 ? -29.428 1.607 29.239 1.00 55.34 179 VAL A O 1
ATOM 1443 N N . LEU A 1 180 ? -30.804 0.232 28.109 1.00 62.41 180 LEU A N 1
ATOM 1444 C CA . LEU A 1 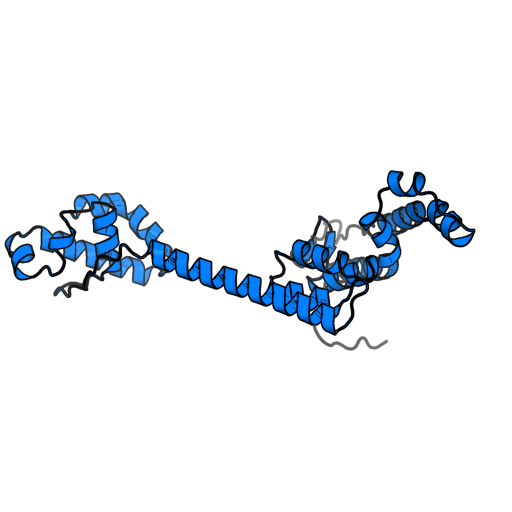180 ? -31.749 0.043 29.196 1.00 62.41 180 LEU A CA 1
ATOM 1445 C C . LEU A 1 180 ? -30.944 -0.584 30.347 1.00 62.41 180 LEU A C 1
ATOM 1447 O O . LEU A 1 180 ? -30.203 -1.538 30.100 1.00 62.41 180 LEU A O 1
ATOM 1451 N N . PRO A 1 181 ? -31.008 -0.070 31.589 1.00 74.25 181 PRO A N 1
ATOM 1452 C CA . PRO A 1 181 ? -30.218 -0.577 32.712 1.00 74.25 181 PRO A CA 1
ATOM 1453 C C . PRO A 1 181 ? -30.768 -1.931 33.202 1.00 74.25 181 PRO A C 1
ATOM 1455 O O . PRO A 1 181 ? -31.189 -2.085 34.349 1.00 74.25 181 PRO A O 1
ATOM 1458 N N . LEU A 1 182 ? -30.776 -2.912 32.302 1.00 81.31 182 LEU A N 1
ATOM 1459 C CA . LEU A 1 182 ? -31.330 -4.241 32.450 1.00 81.31 182 LEU A CA 1
ATOM 1460 C C . LEU A 1 182 ? -30.403 -5.094 33.309 1.00 81.31 182 LEU A C 1
ATOM 1462 O O . LEU A 1 182 ? -29.176 -5.069 33.194 1.00 81.31 182 LEU A O 1
ATOM 1466 N N . VAL A 1 183 ? -31.012 -5.888 34.180 1.00 85.44 183 VAL A N 1
ATOM 1467 C CA . VAL A 1 183 ? -30.318 -6.781 35.105 1.00 85.44 183 VAL A CA 1
ATOM 1468 C C . VAL A 1 183 ? -30.559 -8.227 34.686 1.00 85.44 183 VAL A C 1
ATOM 1470 O O . VAL A 1 183 ? -31.657 -8.584 34.256 1.00 85.44 183 VAL A O 1
ATOM 1473 N N . SER A 1 184 ? -29.547 -9.085 34.836 1.00 87.94 184 SER A N 1
ATOM 1474 C CA . SER A 1 184 ? -29.723 -10.524 34.631 1.00 87.94 184 SER A CA 1
ATOM 1475 C C . SER A 1 184 ? -30.691 -11.109 35.660 1.00 87.94 184 SER A C 1
ATOM 1477 O O . SER A 1 184 ? -30.641 -10.792 36.852 1.00 87.94 184 SER A O 1
ATOM 1479 N N . ILE A 1 185 ? -31.569 -12.004 35.206 1.00 88.12 185 ILE A N 1
ATOM 1480 C CA . ILE A 1 185 ? -32.540 -12.682 36.069 1.00 88.12 185 ILE A CA 1
ATOM 1481 C C . ILE A 1 185 ? -32.202 -14.169 36.098 1.00 88.12 185 ILE A C 1
ATOM 1483 O O . ILE A 1 185 ? -32.194 -14.858 35.077 1.00 88.12 185 ILE A O 1
ATOM 1487 N N . VAL A 1 186 ? -31.906 -14.666 37.299 1.00 87.94 186 VAL A N 1
ATOM 1488 C CA . VAL A 1 186 ? -31.612 -16.080 37.543 1.00 87.94 186 VAL A CA 1
ATOM 1489 C C . VAL A 1 186 ? -32.919 -16.808 37.841 1.00 87.94 186 VAL A C 1
ATOM 1491 O O . VAL A 1 186 ? -33.552 -16.566 38.872 1.00 87.94 186 VAL A O 1
ATOM 1494 N N . MET A 1 187 ? -33.311 -17.718 36.954 1.00 88.06 187 MET A N 1
ATOM 1495 C CA . MET A 1 187 ? -34.436 -18.632 37.142 1.00 88.06 187 MET A CA 1
ATOM 1496 C C . MET A 1 187 ? -33.915 -20.036 37.492 1.00 88.06 187 MET A C 1
ATOM 1498 O O . MET A 1 187 ? -32.739 -20.336 37.273 1.00 88.06 187 MET A O 1
ATOM 1502 N N . PRO A 1 188 ? -34.751 -20.913 38.076 1.00 82.44 188 PRO A N 1
ATOM 1503 C CA . PRO A 1 188 ? -34.353 -22.287 38.387 1.00 82.44 188 PRO A CA 1
ATOM 1504 C C . PRO A 1 188 ? -33.849 -23.082 37.173 1.00 82.44 188 PRO A C 1
ATOM 1506 O O . PRO A 1 188 ? -32.994 -23.953 37.329 1.00 82.44 188 PRO A O 1
ATOM 1509 N N . GLU A 1 189 ? -34.396 -22.795 35.9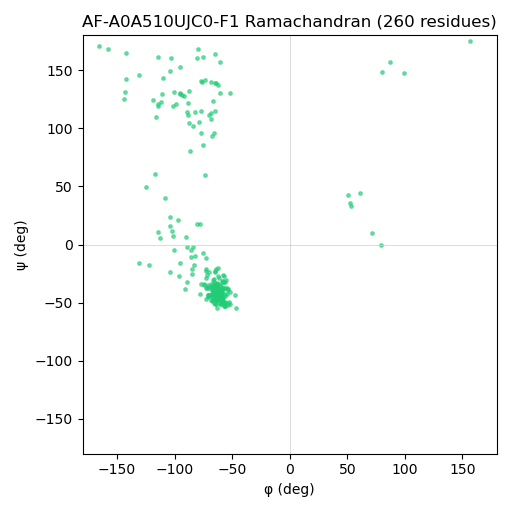93 1.00 86.00 189 GLU A N 1
ATOM 1510 C CA . GLU A 1 189 ? -34.141 -23.507 34.744 1.00 86.00 189 GLU A CA 1
ATOM 1511 C C . GLU A 1 189 ? -32.976 -22.902 33.949 1.00 86.00 189 GLU A C 1
ATOM 1513 O O . GLU A 1 189 ? -32.172 -23.649 33.394 1.00 86.00 189 GLU A O 1
ATOM 1518 N N . ALA A 1 190 ? -32.853 -21.570 33.936 1.00 89.31 190 ALA A N 1
ATOM 1519 C CA . ALA A 1 190 ? -31.839 -20.842 33.175 1.00 89.31 190 ALA A CA 1
ATOM 1520 C C . ALA A 1 190 ? -31.583 -19.433 33.740 1.00 89.31 190 ALA A C 1
ATOM 1522 O O . ALA A 1 190 ? -32.348 -18.914 34.551 1.00 89.31 190 ALA A O 1
ATOM 1523 N N . THR A 1 191 ? -30.515 -18.783 33.277 1.00 89.81 191 THR A N 1
ATOM 1524 C CA . THR A 1 191 ? -30.246 -17.365 33.562 1.00 89.81 191 THR A CA 1
ATOM 1525 C C . THR A 1 191 ? -30.396 -16.572 32.276 1.00 89.81 191 THR A C 1
ATOM 1527 O O . THR A 1 191 ? -29.684 -16.850 31.312 1.00 89.81 191 THR A O 1
ATOM 1530 N N . VAL A 1 192 ? -31.277 -15.574 32.274 1.00 93.44 192 VAL A N 1
ATOM 1531 C CA . VAL A 1 192 ? -31.383 -14.624 31.162 1.00 93.44 192 VAL A CA 1
ATOM 1532 C C . VAL A 1 192 ? -30.407 -13.467 31.390 1.00 93.44 192 VAL A C 1
ATOM 1534 O O . VAL A 1 192 ? -30.315 -12.935 32.501 1.00 93.44 192 VAL A O 1
ATOM 1537 N N . GLN A 1 193 ? -29.638 -13.123 30.357 1.00 92.44 193 GLN A N 1
ATOM 1538 C CA . GLN A 1 193 ? -28.681 -12.015 30.399 1.00 92.44 193 GLN A CA 1
ATOM 1539 C C . GLN A 1 193 ? -29.307 -10.729 29.834 1.00 92.44 193 GLN A C 1
ATOM 1541 O O . GLN A 1 193 ? -30.218 -10.836 29.007 1.00 92.44 193 GLN A O 1
ATOM 1546 N N . PRO A 1 194 ? -28.847 -9.538 30.264 1.00 89.38 194 PRO A N 1
ATOM 1547 C CA . PRO A 1 194 ? -29.402 -8.251 29.842 1.00 89.38 194 PRO A CA 1
ATOM 1548 C C . PRO A 1 194 ? -29.490 -8.088 28.324 1.00 89.38 194 PRO A C 1
ATOM 1550 O O . PRO A 1 194 ? -30.521 -7.651 27.833 1.00 89.38 194 PRO A O 1
ATOM 1553 N N . GLU A 1 195 ? -28.474 -8.535 27.587 1.00 89.31 195 GLU A N 1
ATOM 1554 C CA . GLU A 1 195 ? -28.367 -8.384 26.131 1.00 89.31 195 GLU A CA 1
ATOM 1555 C C . GLU A 1 195 ? -29.490 -9.135 25.394 1.00 89.31 195 GLU A C 1
ATOM 1557 O O . GLU A 1 195 ? -29.994 -8.687 24.368 1.00 89.31 195 GLU A O 1
ATOM 1562 N N . ALA A 1 196 ? -29.933 -10.276 25.935 1.00 91.81 196 ALA A N 1
ATOM 1563 C CA . ALA A 1 196 ? -31.058 -11.021 25.372 1.00 91.81 196 ALA A CA 1
ATOM 1564 C C . ALA A 1 196 ? -32.408 -10.343 25.670 1.00 91.81 196 ALA A C 1
ATOM 1566 O O . ALA A 1 196 ? -33.327 -10.410 24.855 1.00 91.81 196 ALA A O 1
ATOM 1567 N N . ILE A 1 197 ? -32.535 -9.695 26.834 1.00 91.75 197 ILE A N 1
ATOM 1568 C CA . ILE A 1 197 ? -33.741 -8.947 27.228 1.00 91.75 197 ILE A CA 1
ATOM 1569 C C . ILE A 1 197 ? -33.856 -7.669 26.399 1.00 91.75 197 ILE A C 1
ATOM 1571 O O . ILE A 1 197 ? -34.938 -7.363 25.908 1.00 91.75 197 ILE A O 1
ATOM 1575 N N . GLU A 1 198 ? -32.742 -6.966 26.214 1.00 89.62 198 GLU A N 1
ATOM 1576 C CA . GLU A 1 198 ? -32.628 -5.761 25.394 1.00 89.62 198 GLU A CA 1
ATOM 1577 C C . GLU A 1 198 ? -33.086 -6.034 23.966 1.00 89.62 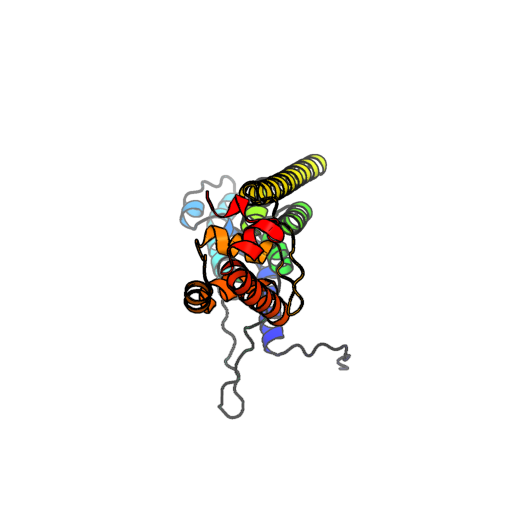198 GLU A C 1
ATOM 1579 O O . GLU A 1 198 ? -34.028 -5.403 23.491 1.00 89.62 198 GLU A O 1
ATOM 1584 N N . TRP A 1 199 ? -32.526 -7.074 23.340 1.00 92.69 199 TRP A N 1
ATOM 1585 C CA . TRP A 1 199 ? -32.931 -7.495 22.003 1.00 92.69 199 TRP A CA 1
ATOM 1586 C C . TRP A 1 199 ? -34.439 -7.757 21.922 1.00 92.69 199 TRP A C 1
ATOM 1588 O O . TRP A 1 199 ? -35.097 -7.344 20.967 1.00 92.69 199 TRP A O 1
ATOM 1598 N N . ALA A 1 200 ? -35.016 -8.410 22.935 1.00 92.50 200 ALA A N 1
ATOM 1599 C CA . ALA A 1 200 ? -36.443 -8.704 22.952 1.00 92.50 200 ALA A CA 1
ATOM 1600 C C . ALA A 1 200 ? -37.306 -7.438 23.076 1.00 92.50 200 ALA A C 1
ATOM 1602 O O . ALA A 1 200 ? -38.355 -7.364 22.435 1.00 92.50 200 ALA A O 1
ATOM 1603 N N . ILE A 1 201 ? -36.866 -6.439 23.846 1.00 90.12 201 ILE A N 1
ATOM 1604 C CA . ILE A 1 201 ? -37.552 -5.146 23.972 1.00 90.12 201 ILE A CA 1
ATOM 1605 C C . ILE A 1 201 ? -37.479 -4.374 22.648 1.00 90.12 201 ILE A C 1
ATOM 1607 O O . ILE A 1 201 ? -38.518 -3.960 22.131 1.00 90.12 201 ILE A O 1
ATOM 1611 N N . GLU A 1 202 ? -36.292 -4.259 22.046 1.00 89.38 202 GLU A N 1
ATOM 1612 C CA . GLU A 1 202 ? -36.087 -3.563 20.765 1.00 89.38 202 GLU A CA 1
ATOM 1613 C C . GLU A 1 202 ? -36.939 -4.147 19.631 1.00 89.38 202 GLU A C 1
ATOM 1615 O O . GLU A 1 202 ? -37.485 -3.420 18.797 1.00 89.38 202 GLU A O 1
ATOM 1620 N N . HIS A 1 203 ? -37.093 -5.471 19.621 1.00 90.12 203 HIS A N 1
ATOM 1621 C CA . HIS A 1 203 ? -37.861 -6.195 18.612 1.00 90.12 203 HIS A CA 1
ATOM 1622 C C . HIS A 1 203 ? -39.342 -6.369 18.985 1.00 90.12 203 HIS A C 1
ATOM 1624 O O . HIS A 1 203 ? -40.074 -7.058 18.273 1.00 90.12 203 HIS A O 1
ATOM 1630 N N . GLN A 1 204 ? -39.801 -5.745 20.079 1.00 89.06 204 GLN A N 1
ATOM 1631 C CA . GLN A 1 204 ? -41.175 -5.838 20.594 1.00 89.06 204 GLN A CA 1
ATOM 1632 C C . GLN A 1 204 ? -41.642 -7.293 20.805 1.00 89.06 204 GLN A C 1
ATOM 1634 O O . GLN A 1 204 ? -42.818 -7.634 20.655 1.00 89.06 204 GLN A O 1
ATOM 1639 N N . CYS A 1 205 ? -40.708 -8.168 21.169 1.00 90.94 205 CYS A N 1
ATOM 1640 C CA . CYS A 1 205 ? -40.911 -9.595 21.358 1.00 90.94 205 CYS A CA 1
ATOM 1641 C C . CYS A 1 205 ? -41.384 -9.890 22.790 1.00 90.94 205 CYS A C 1
ATOM 1643 O O . CYS A 1 205 ? -40.606 -10.272 23.664 1.00 90.94 205 CYS A O 1
ATOM 1645 N N . ALA A 1 206 ? -42.682 -9.707 23.040 1.00 86.56 206 ALA A N 1
ATOM 1646 C CA . ALA A 1 206 ? -43.270 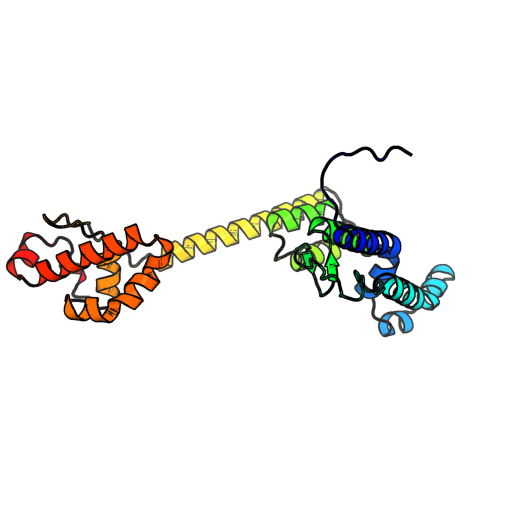-9.819 24.379 1.00 86.56 206 ALA A CA 1
ATOM 1647 C C . ALA A 1 206 ? -43.670 -11.247 24.805 1.00 86.56 206 ALA A C 1
ATOM 1649 O O . ALA A 1 206 ? -44.002 -11.464 25.973 1.00 86.56 206 ALA A O 1
ATOM 1650 N N . ASP A 1 207 ? -43.670 -12.222 23.892 1.00 90.56 207 ASP A N 1
ATOM 1651 C CA . ASP A 1 207 ? -44.091 -13.595 24.175 1.00 90.56 207 ASP A CA 1
ATOM 1652 C C . ASP A 1 207 ? -43.247 -14.656 23.455 1.00 90.56 207 ASP A C 1
ATOM 1654 O O . ASP A 1 207 ? -42.477 -14.381 22.534 1.00 90.56 207 ASP A O 1
ATOM 1658 N N . LEU A 1 208 ? -43.389 -15.902 23.919 1.00 91.69 208 LEU A N 1
ATOM 1659 C CA . LEU A 1 208 ? -42.644 -17.046 23.398 1.00 91.69 208 LEU A CA 1
ATOM 1660 C C . LEU A 1 208 ? -42.983 -17.351 21.931 1.00 91.69 208 LEU A C 1
ATOM 1662 O O . LEU A 1 208 ? -42.113 -17.794 21.189 1.00 91.69 208 LEU A O 1
ATOM 1666 N N . GLU A 1 209 ? -44.229 -17.128 21.507 1.00 91.69 209 GLU A N 1
ATOM 1667 C CA . GLU A 1 209 ? -44.663 -17.403 20.132 1.00 91.69 209 GLU A CA 1
ATOM 1668 C C . GLU A 1 209 ? -43.950 -16.470 19.145 1.00 91.69 209 GLU A C 1
ATOM 1670 O O . GLU A 1 209 ? -43.402 -16.925 18.140 1.00 91.69 209 GLU A O 1
ATOM 1675 N N . THR A 1 210 ? -43.861 -15.184 19.483 1.00 91.81 210 THR A N 1
ATOM 1676 C CA . THR A 1 210 ? -43.124 -14.179 18.710 1.00 91.81 210 THR A CA 1
ATOM 1677 C C . THR A 1 210 ? -41.630 -14.491 18.685 1.00 91.81 210 THR A C 1
ATOM 1679 O O . THR A 1 210 ? -41.024 -14.454 17.614 1.00 91.81 210 THR A O 1
ATOM 1682 N N . LEU A 1 211 ? -41.045 -14.899 19.819 1.00 93.69 211 LEU A N 1
ATOM 1683 C CA . LEU A 1 211 ? -39.628 -15.273 19.884 1.00 93.69 211 LEU A CA 1
ATOM 1684 C C . LEU A 1 211 ? -39.301 -16.444 18.951 1.00 93.69 211 LEU A C 1
ATOM 1686 O O . LEU A 1 211 ? -38.308 -16.401 18.231 1.00 93.69 211 LEU A O 1
ATOM 1690 N N . MET A 1 212 ? -40.155 -17.471 18.924 1.00 91.94 212 MET A N 1
ATOM 1691 C CA . MET A 1 212 ? -39.984 -18.618 18.026 1.00 91.94 212 MET A CA 1
ATOM 1692 C C . MET A 1 212 ? -40.060 -18.218 16.547 1.00 91.94 212 MET A C 1
ATOM 1694 O O . MET A 1 212 ? -39.376 -18.803 15.714 1.00 91.94 212 MET A O 1
ATOM 1698 N N . HIS A 1 213 ? -40.872 -17.218 16.201 1.00 93.62 213 HIS A N 1
ATOM 1699 C CA . HIS A 1 213 ? -40.932 -16.695 14.835 1.00 93.62 213 HIS A CA 1
ATOM 1700 C C . HIS A 1 213 ? -39.711 -15.859 14.443 1.00 93.62 213 HIS A C 1
ATOM 1702 O O . HIS A 1 213 ? -39.426 -15.733 13.252 1.00 93.62 213 HIS A O 1
ATOM 1708 N N . MET A 1 214 ? -38.998 -15.303 15.421 1.00 93.56 214 MET A N 1
ATOM 1709 C CA . MET A 1 214 ? -37.811 -14.477 15.215 1.00 93.56 214 MET A CA 1
ATOM 1710 C C . MET A 1 214 ? -36.501 -15.216 15.522 1.00 93.56 214 MET A C 1
ATOM 1712 O O . MET A 1 214 ? -35.463 -14.574 15.650 1.00 93.56 214 MET A O 1
ATOM 1716 N N . GLU A 1 215 ? -36.537 -16.550 15.611 1.00 95.38 215 GLU A N 1
ATOM 1717 C CA . GLU A 1 215 ? -35.379 -17.395 15.928 1.00 95.38 215 GLU A CA 1
ATOM 1718 C C . GLU A 1 215 ? -34.176 -17.090 15.024 1.00 95.38 215 GLU A C 1
ATOM 1720 O O . GLU A 1 215 ? -33.096 -16.782 15.525 1.00 95.38 215 GLU A O 1
ATOM 1725 N N . ASP A 1 216 ? -34.374 -17.084 13.703 1.00 94.25 216 ASP A N 1
ATOM 1726 C CA . ASP A 1 216 ? -33.300 -16.796 12.743 1.00 94.25 216 ASP A CA 1
ATOM 1727 C C . ASP A 1 216 ? -32.708 -15.391 12.965 1.00 94.25 216 ASP A C 1
ATOM 1729 O O . ASP A 1 216 ? -31.494 -15.230 13.042 1.00 94.25 216 ASP A O 1
ATOM 1733 N N . ALA A 1 217 ? -33.561 -14.377 13.160 1.00 93.56 217 ALA A N 1
ATOM 1734 C CA . ALA A 1 217 ? -33.124 -12.998 13.388 1.00 93.56 217 ALA A CA 1
ATOM 1735 C C . ALA A 1 217 ? -32.345 -12.836 14.705 1.00 93.56 217 ALA A C 1
ATOM 1737 O O . ALA A 1 217 ? -31.410 -12.039 14.780 1.00 93.56 217 ALA A O 1
ATOM 1738 N N . PHE A 1 218 ? -32.713 -13.601 15.736 1.00 95.44 218 PHE A N 1
ATOM 1739 C CA . PHE A 1 218 ? -31.974 -13.646 16.991 1.00 95.44 218 PHE A CA 1
ATOM 1740 C C . PHE A 1 218 ? -30.581 -14.242 16.772 1.00 95.44 218 PHE A C 1
ATOM 1742 O O . PHE A 1 218 ? -29.576 -13.642 17.151 1.00 95.44 218 PHE A O 1
ATOM 1749 N N . PHE A 1 219 ? -30.496 -15.411 16.133 1.00 95.44 219 PHE A N 1
ATOM 1750 C CA . PHE A 1 219 ? -29.208 -16.068 15.916 1.00 95.44 219 PHE A CA 1
ATOM 1751 C C . PHE A 1 219 ? -28.287 -15.286 14.977 1.00 95.44 219 PHE A C 1
ATOM 1753 O O . PHE A 1 219 ? -27.081 -15.28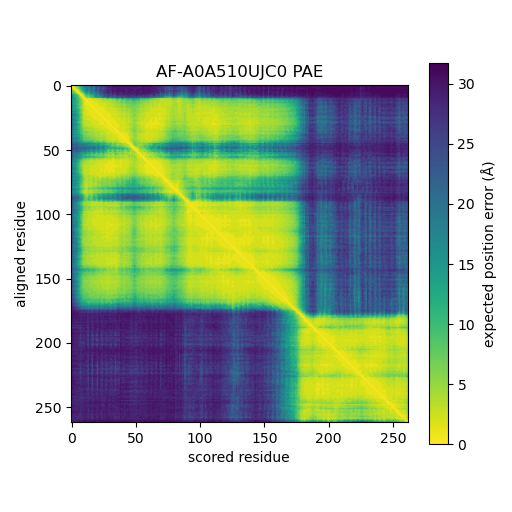0 15.218 1.00 95.44 219 PHE A O 1
ATOM 1760 N N . ASP A 1 220 ? -28.834 -14.569 13.995 1.00 92.50 220 ASP A N 1
ATOM 1761 C CA . ASP A 1 220 ? -28.070 -13.646 13.151 1.00 92.50 220 ASP A CA 1
ATOM 1762 C C . ASP A 1 220 ? -27.476 -12.489 13.978 1.00 92.50 220 ASP A C 1
ATOM 1764 O O . ASP A 1 220 ? -26.295 -12.162 13.841 1.00 92.50 220 ASP A O 1
ATOM 1768 N N . ALA A 1 221 ? -28.252 -11.896 14.896 1.00 88.75 221 ALA A N 1
ATOM 1769 C CA . ALA A 1 221 ? -27.776 -10.807 15.756 1.00 88.75 221 ALA A CA 1
ATOM 1770 C C . ALA A 1 221 ? -26.644 -11.253 16.706 1.00 88.75 221 ALA A C 1
ATOM 1772 O O . ALA A 1 221 ? -25.692 -10.508 16.960 1.00 88.75 221 ALA A O 1
ATOM 1773 N N . PHE A 1 222 ? -26.704 -12.495 17.191 1.00 90.19 222 PHE A N 1
ATOM 1774 C CA . PHE A 1 222 ? -25.747 -13.050 18.153 1.00 90.19 222 PHE A CA 1
ATOM 1775 C C . PHE A 1 222 ? -24.701 -13.999 17.537 1.00 90.19 222 PHE A C 1
ATOM 1777 O O . PHE A 1 222 ? -23.946 -14.636 18.279 1.00 90.19 222 PHE A O 1
ATOM 1784 N N . GLU A 1 223 ? -24.586 -14.070 16.203 1.00 88.56 223 GLU A N 1
ATOM 1785 C CA . GLU A 1 223 ? -23.663 -14.983 15.499 1.00 88.56 223 GLU A CA 1
ATOM 1786 C C . GLU A 1 223 ? -22.207 -14.811 15.977 1.00 88.56 223 GLU A C 1
ATOM 1788 O O . GLU A 1 223 ? -21.466 -15.780 16.181 1.00 88.56 223 GLU A O 1
ATOM 1793 N N . HIS A 1 224 ? -21.820 -13.563 16.252 1.00 83.56 224 HIS A N 1
ATOM 1794 C CA . HIS A 1 224 ? -20.483 -13.171 16.694 1.00 83.56 224 HIS A CA 1
ATOM 1795 C C . HIS A 1 224 ? -20.067 -13.746 18.066 1.00 83.56 224 HIS A C 1
ATOM 1797 O O . HIS A 1 224 ? -18.870 -13.849 18.340 1.00 83.56 224 HIS A O 1
ATOM 1803 N N . LEU A 1 225 ? -21.017 -14.153 18.920 1.00 80.06 225 LEU A N 1
ATOM 1804 C CA . LEU A 1 225 ? -20.741 -14.735 20.245 1.00 80.06 225 LEU A CA 1
ATOM 1805 C C . LEU A 1 225 ? -20.405 -16.236 20.197 1.00 80.06 225 LEU A C 1
ATOM 1807 O O . LEU A 1 225 ? -19.973 -16.817 21.201 1.00 80.06 225 LEU A O 1
ATOM 1811 N N . GLY A 1 226 ? -20.596 -16.868 19.035 1.00 84.00 226 GLY A N 1
ATOM 1812 C CA . GLY A 1 226 ? -20.434 -18.301 18.828 1.00 84.00 226 GLY A CA 1
ATOM 1813 C C . GLY A 1 226 ? -21.643 -19.121 19.293 1.00 84.00 226 GLY A C 1
ATOM 1814 O O . GLY A 1 226 ? -22.317 -18.797 20.271 1.00 84.00 226 GLY A O 1
ATOM 1815 N N . GLY A 1 227 ? -21.888 -20.239 18.600 1.00 83.50 227 GLY A N 1
ATOM 1816 C CA . GLY A 1 227 ? -23.093 -21.064 18.761 1.00 83.50 227 GLY A CA 1
ATOM 1817 C C . GLY A 1 227 ? -23.486 -21.381 20.213 1.00 83.50 227 GLY A C 1
ATOM 1818 O O . GLY A 1 227 ? -24.609 -21.069 20.595 1.00 83.50 227 GLY A O 1
ATOM 1819 N N . PRO A 1 228 ? -22.604 -21.950 21.060 1.00 89.75 228 PRO A N 1
ATOM 1820 C CA . PRO A 1 228 ? -22.971 -22.327 22.429 1.00 89.75 228 PRO A CA 1
ATOM 1821 C C . PRO A 1 228 ? -23.484 -21.163 23.286 1.00 89.75 228 PRO A C 1
ATOM 1823 O O . PRO A 1 228 ? -24.408 -21.348 24.075 1.00 89.75 228 PRO A O 1
ATOM 1826 N N . THR A 1 229 ? -22.898 -19.975 23.126 1.00 88.12 229 THR A N 1
ATOM 1827 C CA . THR A 1 229 ? -23.291 -18.773 23.869 1.00 88.12 229 THR A CA 1
ATOM 1828 C C . THR A 1 229 ? -24.627 -18.245 23.362 1.00 88.12 229 THR A C 1
ATOM 1830 O O . THR A 1 229 ? -25.522 -17.999 24.165 1.00 88.12 229 THR A O 1
ATOM 1833 N N . ALA A 1 230 ? -24.794 -18.146 22.038 1.00 90.62 230 ALA A N 1
ATOM 1834 C CA . ALA A 1 230 ? -26.044 -17.703 21.424 1.00 90.62 230 ALA A CA 1
ATOM 1835 C C . ALA A 1 230 ? -27.225 -18.614 21.809 1.00 90.62 230 ALA A C 1
ATOM 1837 O O . ALA A 1 230 ? -28.288 -18.125 22.181 1.00 90.62 230 ALA A O 1
ATOM 1838 N N . PHE A 1 231 ? -27.021 -19.938 21.828 1.00 94.12 231 PHE A N 1
ATOM 1839 C CA . PHE A 1 231 ? -28.041 -20.889 22.287 1.00 94.12 231 PHE A CA 1
ATOM 1840 C C . PHE A 1 231 ? -28.405 -20.703 23.765 1.00 94.12 231 PHE A C 1
ATOM 1842 O O . PHE A 1 231 ? -29.578 -20.796 24.111 1.00 94.12 231 PHE A O 1
ATOM 1849 N N . ALA A 1 232 ? -27.430 -20.433 24.639 1.00 92.62 232 ALA A N 1
ATOM 1850 C CA . ALA A 1 232 ? -27.697 -20.196 26.058 1.00 92.62 232 ALA A CA 1
ATOM 1851 C C . ALA A 1 232 ? -28.488 -18.897 26.294 1.00 92.62 232 ALA A C 1
ATOM 1853 O O . ALA A 1 232 ? -29.364 -18.867 27.157 1.00 92.62 232 ALA A O 1
ATOM 1854 N N . LEU A 1 233 ? -28.204 -17.843 25.518 1.00 94.25 233 LEU A N 1
ATOM 1855 C CA . LEU A 1 233 ? -28.974 -16.596 25.547 1.00 94.25 233 LEU A CA 1
ATOM 1856 C C . LEU A 1 233 ? -30.415 -16.821 25.079 1.00 94.25 233 LEU A C 1
ATOM 1858 O O . LEU A 1 233 ? -31.345 -16.365 25.742 1.00 94.25 233 LEU A O 1
ATOM 1862 N N . PHE A 1 234 ? -30.595 -17.567 23.987 1.00 95.81 234 PHE A N 1
ATOM 1863 C CA . PHE A 1 234 ? -31.915 -17.893 23.454 1.00 95.81 234 PHE A CA 1
ATOM 1864 C C . PHE A 1 234 ? -32.746 -18.727 24.441 1.00 95.81 234 PHE A C 1
ATOM 1866 O O . PHE A 1 234 ? -33.880 -18.362 24.739 1.00 95.81 234 PHE A O 1
ATOM 1873 N N . ASP A 1 235 ? -32.175 -19.793 25.016 1.00 95.12 235 ASP A N 1
ATOM 1874 C CA . ASP A 1 235 ? -32.842 -20.626 26.033 1.00 95.12 235 ASP A CA 1
ATOM 1875 C C . ASP A 1 235 ? -33.216 -19.799 27.274 1.00 95.12 235 ASP A C 1
ATOM 1877 O O . ASP A 1 235 ? -34.363 -19.819 27.722 1.00 95.12 235 ASP A O 1
ATOM 1881 N N . GLY A 1 236 ? -32.289 -18.980 27.784 1.00 94.50 236 GLY A N 1
ATOM 1882 C CA . GLY A 1 236 ? -32.563 -18.068 28.896 1.00 94.50 236 GLY A CA 1
ATOM 1883 C C . GLY A 1 236 ? -33.730 -17.119 28.609 1.00 94.50 236 GLY A C 1
ATOM 1884 O O . GLY A 1 236 ? -34.602 -16.937 29.464 1.00 94.50 236 GLY A O 1
ATOM 1885 N N . LEU A 1 237 ? -33.789 -16.562 27.397 1.00 95.44 237 LEU A N 1
ATOM 1886 C CA . LEU A 1 237 ? -34.865 -15.671 26.970 1.00 95.44 237 LEU A CA 1
ATOM 1887 C C . LEU A 1 237 ? -36.214 -16.397 26.838 1.00 95.44 237 LEU A C 1
ATOM 1889 O O . LEU A 1 237 ? -37.238 -15.854 27.255 1.00 95.44 237 LEU A O 1
ATOM 1893 N N . GLN A 1 238 ? -36.228 -17.640 26.344 1.00 95.44 238 GLN A N 1
ATOM 1894 C CA . GLN A 1 238 ? -37.438 -18.470 26.289 1.00 95.44 238 GLN A CA 1
ATOM 1895 C C . GLN A 1 238 ? -38.043 -18.681 27.683 1.00 95.44 238 GLN A C 1
ATOM 1897 O O . GLN A 1 238 ? -39.250 -18.487 27.876 1.00 95.44 238 GLN A O 1
ATOM 1902 N N . TRP A 1 239 ? -37.213 -19.032 28.672 1.00 94.25 239 TRP A N 1
ATOM 1903 C CA . TRP A 1 239 ? -37.654 -19.184 30.063 1.00 94.25 239 TRP A CA 1
ATOM 1904 C C . TRP A 1 239 ? -38.163 -17.867 30.647 1.00 94.25 239 TRP A C 1
ATOM 1906 O O . TRP A 1 239 ? -39.196 -17.849 31.320 1.00 94.25 239 TRP A O 1
ATOM 1916 N N . TYR A 1 240 ? -37.488 -16.761 30.337 1.00 93.81 240 TYR A N 1
ATOM 1917 C CA . TYR A 1 240 ? -37.837 -15.439 30.844 1.00 93.81 240 TYR A CA 1
ATOM 1918 C C . TYR A 1 240 ? -39.191 -14.957 30.320 1.00 93.81 240 TYR A C 1
ATOM 1920 O O . TYR A 1 240 ? -40.067 -14.609 31.113 1.00 93.81 240 TYR A O 1
ATOM 1928 N N . LEU A 1 241 ? -39.416 -15.020 29.004 1.00 92.81 241 LEU A N 1
ATOM 1929 C CA . LEU A 1 241 ? -40.700 -14.646 28.402 1.00 92.81 241 LEU A CA 1
ATOM 1930 C C . LEU A 1 241 ? -41.837 -15.557 28.873 1.00 92.81 241 LEU A C 1
ATOM 1932 O O . LEU A 1 241 ? -42.953 -15.089 29.092 1.00 92.81 241 LEU A O 1
ATOM 1936 N N . THR A 1 242 ? -41.555 -16.844 29.097 1.00 92.69 242 THR A N 1
ATOM 1937 C CA . THR A 1 242 ? -42.530 -17.780 29.675 1.00 92.69 242 THR A CA 1
ATOM 1938 C C . THR A 1 242 ? -42.912 -17.375 31.100 1.00 92.69 242 THR A C 1
ATOM 1940 O O . THR A 1 242 ? -44.096 -17.340 31.434 1.00 92.69 242 THR A O 1
ATOM 1943 N N . ALA A 1 243 ? -41.935 -17.021 31.941 1.00 90.31 243 ALA A N 1
ATOM 1944 C CA . ALA A 1 243 ? -42.182 -16.575 33.310 1.00 90.31 243 ALA A CA 1
ATOM 1945 C C . ALA A 1 243 ? -42.945 -15.237 33.359 1.00 90.31 243 ALA A C 1
ATOM 1947 O O . ALA A 1 243 ? -43.855 -15.079 34.177 1.00 90.31 243 ALA A O 1
ATOM 1948 N N . ARG A 1 244 ? -42.655 -14.314 32.429 1.00 90.81 244 ARG A N 1
ATOM 1949 C CA . ARG A 1 244 ? -43.360 -13.027 32.278 1.00 90.81 244 ARG A CA 1
ATOM 1950 C C . ARG A 1 244 ? -44.847 -13.169 31.940 1.00 90.81 244 ARG A C 1
ATOM 1952 O O . ARG A 1 244 ? -45.615 -12.242 32.199 1.00 90.81 244 ARG A O 1
ATOM 1959 N N . GLN A 1 245 ? -45.306 -14.307 31.417 1.00 88.06 245 GLN A N 1
ATOM 1960 C CA . GLN A 1 245 ? -46.741 -14.515 31.183 1.00 88.06 245 GLN A CA 1
ATOM 1961 C C . GLN A 1 245 ? -47.559 -14.553 32.485 1.00 88.06 245 GLN A C 1
ATOM 1963 O O . GLN A 1 245 ? -48.753 -14.246 32.453 1.00 88.06 245 GLN A O 1
ATOM 1968 N N . ASP A 1 246 ? -46.945 -14.881 33.630 1.00 89.75 246 ASP A N 1
ATOM 1969 C CA . ASP A 1 246 ? -47.598 -14.801 34.939 1.00 89.75 246 ASP A CA 1
ATOM 1970 C C . ASP A 1 246 ? -47.549 -13.354 35.480 1.00 89.75 246 ASP A C 1
ATOM 1972 O O . ASP A 1 246 ? -46.471 -12.853 35.816 1.00 89.75 246 ASP A O 1
ATOM 1976 N N . PRO A 1 247 ? -48.700 -12.662 35.624 1.00 86.50 247 PRO A N 1
ATOM 1977 C CA . PRO A 1 247 ? -48.738 -11.290 36.130 1.00 86.50 247 PRO A CA 1
ATOM 1978 C C . PRO A 1 247 ? -48.140 -11.140 37.533 1.00 86.50 247 PRO A C 1
ATOM 1980 O O . PRO A 1 247 ? -47.530 -10.118 37.828 1.00 86.50 247 PRO A O 1
ATOM 1983 N N . LYS A 1 248 ? -48.278 -12.159 38.393 1.00 86.88 248 LYS A N 1
ATOM 1984 C CA . LYS A 1 248 ? -47.718 -12.109 39.752 1.00 86.88 248 LYS A CA 1
ATOM 1985 C C . LYS A 1 248 ? -46.202 -12.201 39.737 1.00 86.88 248 LYS A C 1
ATOM 1987 O O . LYS A 1 248 ? -45.538 -11.569 40.548 1.00 86.88 248 LYS A O 1
ATOM 1992 N N . TRP A 1 249 ? -45.661 -13.000 38.820 1.00 90.25 249 TRP A N 1
ATOM 1993 C CA . TRP A 1 249 ? -44.221 -13.132 38.669 1.00 90.25 249 TRP A CA 1
ATOM 1994 C C . TRP A 1 249 ? -43.606 -11.824 38.170 1.00 90.25 249 TRP A C 1
ATOM 1996 O O . TRP A 1 249 ? -42.603 -11.392 38.732 1.00 90.25 249 TRP A O 1
ATOM 2006 N N . ARG A 1 250 ? -44.248 -11.158 37.198 1.00 86.94 250 ARG A N 1
ATOM 2007 C CA . ARG A 1 250 ? -43.804 -9.843 36.709 1.00 86.94 250 ARG A CA 1
ATOM 2008 C C . ARG A 1 250 ? -43.716 -8.804 37.820 1.00 86.94 250 ARG A C 1
ATOM 2010 O O . ARG A 1 250 ? -42.673 -8.192 37.984 1.00 86.94 250 ARG A O 1
ATOM 2017 N N . GLU A 1 251 ? -44.767 -8.668 38.626 1.00 85.31 251 GLU A N 1
ATOM 2018 C CA . GLU A 1 251 ? -44.799 -7.674 39.708 1.00 85.31 251 GLU A CA 1
ATOM 2019 C C . GLU A 1 251 ? -43.793 -7.964 40.838 1.00 85.31 251 GLU A C 1
ATOM 2021 O O . GLU A 1 251 ? -43.258 -7.036 41.441 1.00 85.31 251 GLU A O 1
ATOM 2026 N N . GLU A 1 252 ? -43.546 -9.238 41.165 1.00 86.19 252 GLU A N 1
ATOM 2027 C CA . GLU A 1 252 ? -42.738 -9.609 42.337 1.00 86.19 252 GLU A CA 1
ATOM 2028 C C . GLU A 1 252 ? -41.263 -9.904 42.026 1.00 86.19 252 GLU A C 1
ATOM 2030 O O . GLU A 1 252 ? -40.424 -9.808 42.927 1.00 86.19 252 GLU A O 1
ATOM 2035 N N . LYS A 1 253 ? -40.940 -10.340 40.802 1.00 84.94 253 LYS A N 1
ATOM 2036 C CA . LYS A 1 253 ? -39.631 -10.932 40.471 1.00 84.94 253 LYS A CA 1
ATOM 2037 C C . LYS A 1 253 ? -38.958 -10.356 39.238 1.00 84.94 253 LYS A C 1
ATOM 2039 O O . LYS A 1 253 ? -37.758 -10.583 39.077 1.00 84.94 253 LYS A O 1
ATOM 2044 N N . ASP A 1 254 ? -39.684 -9.644 38.388 1.00 87.25 254 ASP A N 1
ATOM 2045 C CA . ASP A 1 254 ? -39.090 -9.062 37.199 1.00 87.25 254 ASP A CA 1
ATOM 2046 C C . ASP A 1 254 ? -38.513 -7.679 37.489 1.00 87.25 254 ASP A C 1
ATOM 2048 O O . ASP A 1 254 ? -39.228 -6.690 37.624 1.00 87.25 254 ASP A O 1
ATOM 2052 N N . LEU A 1 255 ? -37.187 -7.623 37.589 1.00 86.44 255 LEU A N 1
ATOM 2053 C CA . LEU A 1 255 ? -36.453 -6.388 37.859 1.00 86.44 255 LEU A CA 1
ATOM 2054 C C . LEU A 1 255 ? -36.430 -5.429 36.662 1.00 86.44 255 LEU A C 1
ATOM 2056 O O . LEU A 1 255 ? -36.037 -4.281 36.833 1.00 86.44 255 LEU A O 1
ATOM 2060 N N . ASN A 1 256 ? -36.850 -5.890 35.482 1.00 88.81 256 ASN A N 1
ATOM 2061 C CA . ASN A 1 256 ? -36.784 -5.146 34.232 1.00 88.81 256 ASN A CA 1
ATOM 2062 C C . ASN A 1 256 ? -38.175 -4.765 33.696 1.00 88.81 256 ASN A C 1
ATOM 2064 O O . ASN A 1 256 ? -38.270 -4.262 32.580 1.00 88.81 256 ASN A O 1
ATOM 2068 N N . ASP A 1 257 ? -39.264 -5.024 34.439 1.00 86.56 257 ASP A N 1
ATOM 2069 C CA . ASP A 1 257 ? -40.636 -4.860 33.926 1.00 86.56 257 ASP A CA 1
ATOM 2070 C C . ASP A 1 257 ? -40.951 -3.438 33.448 1.00 86.56 257 ASP A C 1
ATOM 2072 O O . ASP A 1 257 ? -41.703 -3.269 32.492 1.00 86.56 257 ASP A O 1
ATOM 2076 N N . GLU A 1 258 ? -40.337 -2.426 34.064 1.00 83.44 258 GLU A N 1
ATOM 2077 C CA . GLU A 1 258 ? -40.538 -1.018 33.710 1.00 83.44 258 GLU A CA 1
ATOM 2078 C C . GLU A 1 258 ? -40.108 -0.675 32.276 1.00 83.44 258 GLU A C 1
ATOM 2080 O O . GLU A 1 258 ? -40.705 0.210 31.667 1.00 83.44 258 GLU A O 1
ATOM 2085 N N . PHE A 1 259 ? -39.156 -1.418 31.705 1.00 83.62 259 PHE A N 1
ATOM 2086 C CA . PHE A 1 259 ? -38.595 -1.155 30.375 1.00 83.62 259 PHE A CA 1
ATOM 2087 C C . PHE A 1 259 ? -39.402 -1.767 29.222 1.00 83.62 259 PHE A C 1
ATOM 2089 O O . PHE A 1 259 ? -39.096 -1.537 28.059 1.00 83.62 259 PHE A O 1
ATOM 2096 N N . TRP A 1 260 ? -40.450 -2.538 29.522 1.00 82.88 260 TRP A N 1
ATOM 2097 C CA . TRP A 1 260 ? -41.293 -3.186 28.510 1.00 82.88 260 TRP A CA 1
ATOM 2098 C C . TRP A 1 260 ? -42.477 -2.329 28.036 1.00 82.88 260 TRP A C 1
ATOM 2100 O O . TRP A 1 260 ? -43.261 -2.782 27.201 1.00 82.88 260 TRP A O 1
ATOM 2110 N N . TYR A 1 261 ? -42.649 -1.128 28.596 1.00 68.94 261 TYR A N 1
ATOM 2111 C CA . TYR A 1 261 ? -43.800 -0.254 28.342 1.00 68.94 261 TYR A CA 1
ATOM 2112 C C . TYR A 1 261 ? -43.446 1.065 27.626 1.00 68.94 261 TYR A C 1
ATOM 2114 O O . TYR A 1 261 ? -44.313 1.941 27.556 1.00 68.94 261 TYR A O 1
ATOM 2122 N N . GLU A 1 262 ? -42.218 1.214 27.113 1.00 50.47 262 GLU A N 1
ATOM 2123 C CA . GLU A 1 262 ? -41.793 2.370 26.297 1.00 50.47 262 GLU A CA 1
ATOM 2124 C C . GLU A 1 262 ? -42.051 2.185 24.794 1.00 50.47 262 GLU A C 1
ATOM 2126 O O . GLU A 1 262 ? -41.839 1.070 24.267 1.00 50.47 262 GLU A O 1
#

Foldseek 3Di:
DDDDDDDDPCPVLNVVQVVLLVLLLVLLQLLLLVVVDDLVRLCPDDQDDDVRVVCSVCSVVSNVVSVCVNPDDDDFDDDPNHTDDDDPPAFDDDPNDTHNYLVSVLSSLCSHLVFDSVLLVLLCVQPDSVCSVVSSVVRNVCNPDDPVVSVVVSVVSNVVSVVVVVVVVVVVVVVCVPQQVACWADDPVAIAHSVLVVVCLVVLPLALVSLVVCVVVQCVVCVVVPDVVSVRNSVNSNVVSVQVVDVVCCVPGHPRNVSNPD